Protein AF-A0A117S8I3-F1 (afdb_monomer_lite)

Secondary structure (DSSP, 8-state):
--SPPP-TTTT--HHHHHHHHHHHHHHHHHH--SGGGTTHHHHHHHHHHHTHHHHHHHHHHHHHHHHHHHGGGHHHHHHHHHHHHHHHHT-GGGHHHHHHHHHHHHHHHTTPPTT-HHHHHHHHHHHHHHHHHHHHHHHHHHHHHHHHHHHHHHHHH-----TTHHHHHHHHHHHHHTTT-------PPP------------

Radius of gyration: 20.88 Å; chains: 1; bounding box: 71×34×62 Å

Structure (mmCIF, N/CA/C/O backbone):
data_AF-A0A117S8I3-F1
#
_entry.id   AF-A0A117S8I3-F1
#
loop_
_atom_site.group_PDB
_atom_site.id
_atom_site.type_symbol
_atom_site.label_atom_id
_atom_site.label_alt_id
_atom_site.label_comp_id
_atom_site.label_asym_id
_atom_site.label_entity_id
_atom_site.label_seq_id
_atom_site.pdbx_PDB_ins_code
_atom_site.Cartn_x
_atom_site.Cartn_y
_atom_site.Cartn_z
_atom_site.occupancy
_atom_site.B_iso_or_equiv
_atom_site.auth_seq_id
_atom_site.auth_comp_id
_atom_site.auth_asym_id
_atom_site.auth_atom_id
_atom_site.pdbx_PDB_model_num
ATOM 1 N N . MET A 1 1 ? 25.629 -4.565 7.041 1.00 43.22 1 MET A N 1
ATOM 2 C CA . MET A 1 1 ? 24.323 -4.316 6.400 1.00 43.22 1 MET A CA 1
ATOM 3 C C . MET A 1 1 ? 23.968 -5.593 5.665 1.00 43.22 1 MET A C 1
ATOM 5 O O . MET A 1 1 ? 24.813 -6.106 4.948 1.00 43.22 1 MET A O 1
ATOM 9 N N . ASP A 1 2 ? 22.800 -6.146 5.944 1.00 59.97 2 ASP A N 1
ATOM 10 C CA . ASP A 1 2 ? 22.270 -7.452 5.510 1.00 59.97 2 ASP A CA 1
ATOM 11 C C . ASP A 1 2 ? 21.793 -7.490 4.044 1.00 59.97 2 ASP A C 1
ATOM 13 O O . ASP A 1 2 ? 21.301 -8.514 3.578 1.00 59.97 2 ASP A O 1
ATOM 17 N N . GLY A 1 3 ? 21.969 -6.397 3.294 1.00 64.69 3 GLY A N 1
ATOM 18 C CA . GLY A 1 3 ? 21.598 -6.316 1.879 1.00 64.69 3 GLY A CA 1
ATOM 19 C C . GLY A 1 3 ? 20.089 -6.225 1.640 1.00 64.69 3 GLY A C 1
ATOM 20 O O . GLY A 1 3 ? 19.663 -6.298 0.489 1.00 64.69 3 GLY A O 1
ATOM 21 N N . GLN A 1 4 ? 19.284 -6.054 2.695 1.00 69.12 4 GLN A N 1
ATOM 22 C CA . GLN A 1 4 ? 17.835 -5.934 2.588 1.00 69.12 4 GLN A CA 1
ATOM 23 C C . GLN A 1 4 ? 17.422 -4.461 2.467 1.00 69.12 4 GLN A C 1
ATOM 25 O O . GLN A 1 4 ? 17.941 -3.590 3.169 1.00 69.12 4 GLN A O 1
ATOM 30 N N . ARG A 1 5 ? 16.479 -4.155 1.566 1.00 78.94 5 ARG A N 1
ATOM 31 C CA . ARG A 1 5 ? 15.908 -2.808 1.475 1.00 78.94 5 ARG A CA 1
ATOM 32 C C . ARG A 1 5 ? 15.032 -2.551 2.697 1.00 78.94 5 ARG A C 1
ATOM 34 O O . ARG A 1 5 ? 14.106 -3.306 2.975 1.00 78.94 5 ARG A O 1
ATOM 41 N N . HIS A 1 6 ? 15.306 -1.454 3.394 1.00 87.94 6 HIS A N 1
ATOM 42 C CA . HIS A 1 6 ? 14.424 -0.950 4.438 1.00 87.94 6 HIS A CA 1
ATOM 43 C C . HIS A 1 6 ? 13.361 -0.035 3.819 1.00 87.94 6 HIS A C 1
ATOM 45 O O . HIS A 1 6 ? 13.687 0.964 3.176 1.00 87.94 6 HIS A O 1
ATOM 51 N N . THR A 1 7 ? 12.092 -0.372 4.026 1.00 91.56 7 THR A N 1
ATOM 52 C CA . THR A 1 7 ? 10.918 0.376 3.561 1.00 91.56 7 THR A CA 1
ATOM 53 C C . THR A 1 7 ? 10.133 0.939 4.743 1.00 91.56 7 THR A C 1
ATOM 55 O O . THR A 1 7 ? 10.428 0.678 5.911 1.00 91.56 7 THR A O 1
ATOM 58 N N . VAL A 1 8 ? 9.068 1.685 4.441 1.00 93.75 8 VAL A N 1
ATOM 59 C CA . VAL A 1 8 ? 8.079 2.129 5.436 1.00 93.75 8 VAL A CA 1
ATOM 60 C C . VAL A 1 8 ? 7.384 0.971 6.165 1.00 93.75 8 VAL A C 1
ATOM 62 O O . VAL A 1 8 ? 6.797 1.204 7.221 1.00 93.75 8 VAL A O 1
ATOM 65 N N . ASN A 1 9 ? 7.458 -0.259 5.642 1.00 96.12 9 ASN A N 1
ATOM 66 C CA . ASN A 1 9 ? 6.858 -1.447 6.249 1.00 96.12 9 ASN A CA 1
ATOM 67 C C . ASN A 1 9 ? 7.885 -2.391 6.900 1.00 96.12 9 ASN A C 1
ATOM 69 O O . ASN A 1 9 ? 7.526 -3.479 7.350 1.00 96.12 9 ASN A O 1
ATOM 73 N N . THR A 1 10 ? 9.162 -2.016 6.989 1.00 93.19 10 THR A N 1
ATOM 74 C CA . THR A 1 10 ? 10.158 -2.864 7.653 1.00 93.19 10 THR A CA 1
ATOM 75 C C . THR A 1 10 ? 10.037 -2.778 9.174 1.00 93.19 10 THR A C 1
ATOM 77 O O . THR A 1 10 ? 10.017 -1.690 9.743 1.00 93.19 10 THR A O 1
ATOM 80 N N . GLY A 1 11 ? 9.991 -3.933 9.848 1.00 93.06 11 GLY A N 1
ATOM 81 C CA . GLY A 1 11 ? 10.022 -4.009 11.316 1.00 93.06 11 GLY A CA 1
ATOM 82 C C . GLY A 1 11 ? 8.794 -3.421 12.024 1.00 93.06 11 GLY A C 1
ATOM 83 O O . GLY A 1 11 ? 8.875 -3.086 13.203 1.00 93.06 11 GLY A O 1
ATOM 84 N N . ILE A 1 12 ? 7.668 -3.274 11.321 1.00 95.81 12 ILE A N 1
ATOM 85 C CA . ILE A 1 12 ? 6.447 -2.662 11.861 1.00 95.81 12 ILE A CA 1
ATOM 86 C C . ILE A 1 12 ? 5.572 -3.668 12.636 1.00 95.81 12 ILE A C 1
ATOM 88 O O . ILE A 1 12 ? 5.627 -4.881 12.408 1.00 95.81 12 ILE A O 1
ATOM 92 N N . SER A 1 13 ? 4.728 -3.164 13.545 1.00 96.75 13 SER A N 1
ATOM 93 C CA . SER A 1 13 ? 3.800 -3.988 14.339 1.00 96.75 13 SER A CA 1
ATOM 94 C C . SER A 1 13 ? 2.745 -4.690 13.466 1.00 96.75 13 SER A C 1
ATOM 96 O O . SER A 1 13 ? 2.519 -4.324 12.312 1.00 96.75 13 SER A O 1
ATOM 98 N N . SER A 1 14 ? 2.071 -5.723 13.992 1.00 97.50 14 SER A N 1
ATOM 99 C CA . SER A 1 14 ? 0.965 -6.394 13.279 1.00 97.50 14 SER A CA 1
ATOM 100 C C . SER A 1 14 ? -0.170 -5.428 12.930 1.00 97.50 14 SER A C 1
ATOM 102 O O . SER A 1 14 ? -0.672 -5.442 11.806 1.00 97.50 14 SER A O 1
ATOM 104 N N . LEU A 1 15 ? -0.512 -4.531 13.855 1.00 97.81 15 LEU A N 1
ATOM 105 C CA . LEU A 1 15 ? -1.528 -3.503 13.648 1.00 97.81 15 LEU A CA 1
ATOM 106 C C . L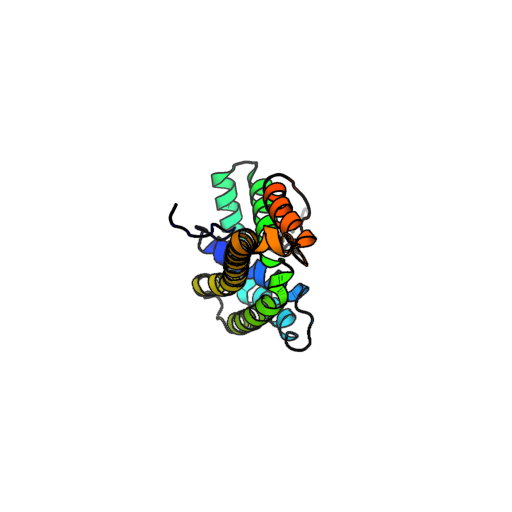EU A 1 15 ? -1.103 -2.488 12.588 1.00 97.81 15 LEU A C 1
ATOM 108 O O . LEU A 1 15 ? -1.922 -2.109 11.751 1.00 97.81 15 LEU A O 1
ATOM 112 N N . GLN A 1 16 ? 0.177 -2.103 12.560 1.00 98.19 16 GLN A N 1
ATOM 113 C CA . GLN A 1 16 ? 0.688 -1.226 11.511 1.00 98.19 16 GLN A CA 1
ATOM 114 C C . GLN A 1 16 ? 0.675 -1.924 10.146 1.00 98.19 16 GLN A C 1
ATOM 116 O O . GLN A 1 16 ? 0.362 -1.280 9.149 1.00 98.19 16 GLN A O 1
ATOM 121 N N . ARG A 1 17 ? 0.933 -3.242 10.080 1.00 98.50 17 ARG A N 1
ATOM 122 C CA . ARG A 1 17 ? 0.805 -4.011 8.826 1.00 98.50 17 ARG A CA 1
ATOM 123 C C . ARG A 1 17 ? -0.624 -4.004 8.303 1.00 98.50 17 ARG A C 1
ATOM 125 O O . ARG A 1 17 ? -0.834 -3.734 7.125 1.00 98.50 17 ARG A O 1
ATOM 132 N N . LEU A 1 18 ? -1.601 -4.257 9.176 1.00 98.38 18 LEU A N 1
ATOM 133 C CA . LEU A 1 18 ? -3.020 -4.162 8.826 1.00 98.38 18 LEU A CA 1
ATOM 134 C C . LEU A 1 18 ? -3.370 -2.764 8.311 1.00 98.38 18 LEU A C 1
ATOM 136 O O . LEU A 1 18 ? -4.030 -2.627 7.279 1.00 98.38 18 LEU A O 1
ATOM 140 N N . TRP A 1 19 ? -2.904 -1.7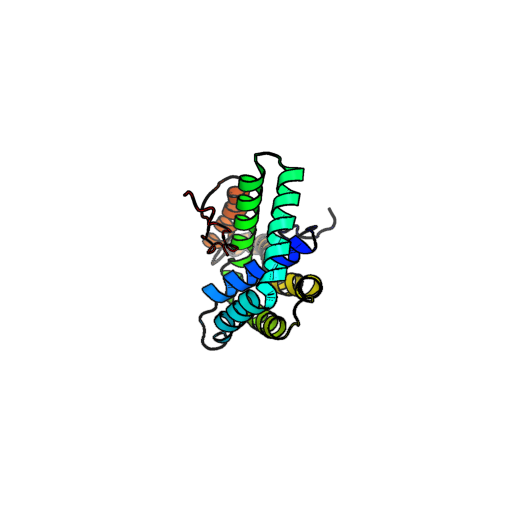21 8.999 1.00 98.56 19 TRP A N 1
ATOM 141 C CA . TRP A 1 19 ? -3.206 -0.347 8.616 1.00 98.56 19 TRP A CA 1
ATOM 142 C C . TRP A 1 19 ? -2.571 0.031 7.272 1.00 98.56 19 TRP A C 1
ATOM 144 O O . TRP A 1 19 ? -3.237 0.609 6.413 1.00 98.56 19 TRP A O 1
ATOM 154 N N . ASN A 1 20 ? -1.324 -0.382 7.038 1.00 98.75 20 ASN A N 1
ATOM 155 C CA . ASN A 1 20 ? -0.622 -0.137 5.781 1.00 98.75 20 ASN A CA 1
ATOM 156 C C . ASN A 1 20 ? -1.208 -0.941 4.618 1.00 98.75 20 ASN A C 1
ATOM 158 O O . ASN A 1 20 ? -1.303 -0.400 3.519 1.00 98.75 20 ASN A O 1
ATOM 162 N N . LEU A 1 21 ? -1.676 -2.176 4.844 1.00 98.81 21 LEU A N 1
ATOM 163 C CA . LEU A 1 21 ? -2.430 -2.928 3.836 1.00 98.81 21 LEU A CA 1
ATOM 164 C C . LEU A 1 21 ? -3.691 -2.160 3.424 1.00 98.81 21 LEU A C 1
ATOM 166 O O . LEU A 1 21 ? -3.954 -1.984 2.234 1.00 98.81 21 LEU A O 1
ATOM 170 N N . ARG A 1 22 ? -4.451 -1.654 4.403 1.00 98.75 22 ARG A N 1
ATOM 171 C CA . ARG A 1 22 ? -5.637 -0.829 4.142 1.00 98.75 22 ARG A CA 1
ATOM 172 C C . ARG A 1 22 ? -5.285 0.438 3.352 1.00 98.75 22 ARG A C 1
ATOM 174 O O . ARG A 1 22 ? -6.056 0.822 2.473 1.00 98.75 22 ARG A O 1
ATOM 181 N N . SER A 1 23 ? -4.145 1.073 3.628 1.00 98.81 23 SER A N 1
ATOM 182 C CA . SER A 1 23 ? -3.653 2.221 2.852 1.00 98.81 23 SER A CA 1
ATOM 183 C C . SER A 1 23 ? -3.235 1.843 1.429 1.00 98.81 23 SER A C 1
ATOM 185 O O . SER A 1 23 ? -3.611 2.546 0.497 1.00 98.81 23 SER A O 1
ATOM 187 N N . GLY A 1 24 ? -2.545 0.720 1.221 1.00 98.81 24 GLY A N 1
ATOM 188 C CA . GLY A 1 24 ? -2.214 0.230 -0.121 1.00 98.81 24 GLY A CA 1
ATOM 189 C C . GLY A 1 24 ? -3.467 -0.040 -0.959 1.00 98.81 24 GLY A C 1
ATOM 190 O O . GLY A 1 24 ? -3.582 0.432 -2.088 1.00 98.81 24 GLY A O 1
ATOM 191 N N . LEU A 1 25 ? -4.472 -0.697 -0.376 1.00 98.88 25 LEU A N 1
ATOM 192 C CA . LEU A 1 25 ? -5.749 -0.941 -1.054 1.00 98.88 25 LEU A CA 1
ATOM 193 C C . LEU A 1 25 ? -6.551 0.347 -1.315 1.00 98.88 25 LEU A C 1
ATOM 195 O O . LEU A 1 25 ? -7.280 0.412 -2.302 1.00 98.88 25 LEU A O 1
ATOM 199 N N . ASN A 1 26 ? -6.388 1.389 -0.490 1.00 98.88 26 ASN A N 1
ATOM 200 C CA . ASN A 1 26 ? -6.941 2.716 -0.775 1.00 98.88 26 ASN A CA 1
ATOM 201 C C . ASN A 1 26 ? -6.300 3.336 -2.024 1.00 98.88 26 ASN A C 1
ATOM 203 O O . ASN A 1 26 ? -7.012 3.774 -2.925 1.00 98.88 26 ASN A O 1
ATOM 207 N N . VAL A 1 27 ? -4.965 3.322 -2.104 1.00 98.81 27 VAL A N 1
ATOM 208 C CA . VAL A 1 27 ? -4.232 3.823 -3.276 1.00 98.81 27 VAL A CA 1
ATOM 209 C C . VAL A 1 27 ? -4.656 3.066 -4.533 1.00 98.81 27 VAL A C 1
ATOM 211 O O . VAL A 1 27 ? -4.930 3.696 -5.555 1.00 98.81 27 VAL A O 1
ATOM 214 N N . ALA A 1 28 ? -4.790 1.741 -4.450 1.00 98.81 28 ALA A N 1
ATOM 215 C CA . ALA A 1 28 ? -5.264 0.928 -5.563 1.00 98.81 28 ALA A CA 1
ATOM 216 C C . ALA A 1 28 ? -6.686 1.320 -6.001 1.00 98.81 28 ALA A C 1
ATOM 218 O O . ALA A 1 28 ? -6.919 1.558 -7.183 1.00 98.81 28 ALA A O 1
ATOM 219 N N . ALA A 1 29 ? -7.622 1.473 -5.058 1.00 98.50 29 ALA A N 1
ATOM 220 C CA . ALA A 1 29 ? -8.995 1.878 -5.362 1.00 98.50 29 ALA A CA 1
ATOM 221 C C . ALA A 1 29 ? -9.088 3.253 -6.056 1.00 98.50 29 ALA A C 1
ATOM 223 O O . ALA A 1 29 ? -10.021 3.484 -6.821 1.00 98.50 29 ALA A O 1
ATOM 224 N N . LEU A 1 30 ? -8.134 4.157 -5.814 1.00 98.00 30 LEU A N 1
ATOM 225 C CA . LEU A 1 30 ? -8.100 5.484 -6.438 1.00 98.00 30 LEU A CA 1
ATOM 226 C C . LEU A 1 30 ? -7.432 5.491 -7.823 1.00 98.00 30 LEU A C 1
ATOM 228 O O . LEU A 1 30 ? -7.880 6.210 -8.719 1.00 98.00 30 LEU A O 1
ATOM 232 N N . ASN A 1 31 ? -6.365 4.708 -8.001 1.00 97.56 31 ASN A N 1
ATOM 233 C CA . ASN A 1 31 ? -5.471 4.827 -9.158 1.00 97.56 31 ASN A CA 1
ATOM 234 C C . ASN A 1 31 ? -5.686 3.739 -10.225 1.00 97.56 31 ASN A C 1
ATOM 236 O O . ASN A 1 31 ? -5.359 3.944 -11.394 1.00 97.56 31 ASN A O 1
ATOM 240 N N . CYS A 1 32 ? -6.265 2.594 -9.864 1.00 98.06 32 CYS A N 1
ATOM 241 C CA . CYS A 1 32 ? -6.419 1.447 -10.760 1.00 98.06 32 CYS A CA 1
ATOM 242 C C . CYS A 1 32 ? -7.755 1.489 -11.512 1.00 98.06 32 CYS A C 1
ATOM 244 O O . CYS A 1 32 ? -8.680 0.735 -11.227 1.00 98.06 32 CYS A O 1
ATOM 246 N N . GLN A 1 33 ? -7.859 2.401 -12.480 1.00 94.56 33 GLN A N 1
ATOM 247 C CA . GLN A 1 33 ? -9.125 2.740 -13.149 1.00 94.56 33 GLN A CA 1
ATOM 248 C C . GLN A 1 33 ? -9.410 1.943 -14.435 1.00 94.56 33 GLN A C 1
ATOM 250 O O . GLN A 1 33 ? -10.405 2.196 -15.115 1.00 94.56 33 GLN A O 1
ATOM 255 N N . ARG A 1 34 ? -8.546 0.995 -14.822 1.00 96.75 34 ARG A N 1
ATOM 256 C CA . ARG A 1 34 ? -8.769 0.187 -16.033 1.00 96.75 34 ARG A CA 1
ATOM 257 C C . ARG A 1 34 ? -9.933 -0.782 -15.821 1.00 96.75 34 ARG A C 1
ATOM 259 O O . ARG A 1 34 ? -10.159 -1.255 -14.712 1.00 96.75 34 ARG A O 1
ATOM 266 N N . ALA A 1 35 ? -10.617 -1.149 -16.906 1.00 97.56 35 ALA A N 1
ATOM 267 C CA . ALA A 1 35 ? -11.776 -2.047 -16.856 1.00 97.56 35 ALA A CA 1
ATOM 268 C C . ALA A 1 35 ? -11.479 -3.392 -16.162 1.00 97.56 35 ALA A C 1
ATOM 270 O O . ALA A 1 35 ? -12.305 -3.883 -15.399 1.00 97.56 35 ALA A O 1
ATOM 271 N N . GLN A 1 36 ? -10.279 -3.952 -16.360 1.00 97.69 36 GLN A N 1
ATOM 272 C CA . GLN A 1 36 ? -9.852 -5.199 -15.708 1.00 97.69 36 GLN A CA 1
ATOM 273 C C . GLN A 1 36 ? -9.774 -5.098 -14.172 1.00 97.69 36 GLN A C 1
ATOM 275 O O . GLN A 1 36 ? -9.824 -6.114 -13.489 1.00 97.69 36 GLN A O 1
ATOM 280 N N . HIS A 1 37 ? -9.677 -3.883 -13.625 1.00 98.31 37 HIS A N 1
ATOM 281 C CA . HIS A 1 37 ? -9.538 -3.599 -12.196 1.00 98.31 37 HIS A CA 1
ATOM 282 C C . HIS A 1 37 ? -10.829 -3.065 -11.558 1.00 98.31 37 HIS A C 1
ATOM 284 O O . HIS A 1 37 ? -10.813 -2.664 -10.395 1.00 98.31 37 HIS A O 1
ATOM 290 N N . ALA A 1 38 ? -11.956 -3.071 -12.282 1.00 96.44 38 ALA A N 1
ATOM 291 C CA . ALA A 1 38 ? -13.200 -2.410 -11.869 1.00 96.44 38 ALA A CA 1
ATOM 292 C C . ALA A 1 38 ? -13.733 -2.847 -10.488 1.00 96.44 38 ALA A C 1
ATOM 294 O O . ALA A 1 38 ? -14.383 -2.059 -9.804 1.00 96.44 38 ALA A O 1
ATOM 295 N N . ALA A 1 39 ? -13.427 -4.072 -10.044 1.00 97.81 39 ALA A N 1
ATOM 296 C CA . ALA A 1 39 ? -13.864 -4.585 -8.745 1.00 97.81 39 ALA A CA 1
ATOM 297 C C . ALA A 1 39 ? -13.144 -3.950 -7.536 1.00 97.81 39 ALA A C 1
ATOM 299 O O . ALA A 1 39 ? -13.639 -4.061 -6.416 1.00 97.81 39 ALA A O 1
ATOM 300 N N . LEU A 1 40 ? -12.005 -3.267 -7.723 1.00 98.38 40 LEU A N 1
ATOM 301 C CA . LEU A 1 40 ? -11.192 -2.738 -6.616 1.00 98.38 40 LEU A CA 1
ATOM 302 C C . LEU A 1 40 ? -11.959 -1.779 -5.705 1.00 98.38 40 LEU A C 1
ATOM 304 O O . LEU A 1 40 ? -11.870 -1.887 -4.482 1.00 98.38 40 LEU A O 1
ATOM 308 N N . VAL A 1 41 ? -12.719 -0.850 -6.288 1.00 98.31 41 VAL A N 1
ATOM 309 C CA . VAL A 1 41 ? -13.475 0.148 -5.521 1.00 98.31 41 VAL A CA 1
ATOM 310 C C . VAL A 1 41 ? -14.520 -0.532 -4.634 1.00 98.31 41 VAL A C 1
ATOM 312 O O . VAL A 1 41 ? -14.676 -0.166 -3.468 1.00 98.31 41 VAL A O 1
ATOM 315 N N . ASP A 1 42 ? -15.213 -1.543 -5.152 1.00 98.44 42 ASP A N 1
ATOM 316 C CA . ASP A 1 42 ? -16.246 -2.249 -4.396 1.00 98.44 42 ASP A CA 1
ATOM 317 C C . ASP A 1 42 ? -15.648 -3.208 -3.363 1.00 98.44 42 ASP A C 1
ATOM 319 O O . ASP A 1 42 ? -16.098 -3.217 -2.215 1.00 98.44 42 ASP A O 1
ATOM 323 N N . ASN A 1 43 ? -14.563 -3.910 -3.698 1.00 98.62 43 ASN A N 1
ATOM 324 C CA . ASN A 1 43 ? -13.799 -4.711 -2.740 1.00 98.62 43 ASN A CA 1
ATOM 325 C C . ASN A 1 43 ? -13.273 -3.850 -1.581 1.00 98.62 43 ASN A C 1
ATOM 327 O O . ASN A 1 43 ? -13.358 -4.244 -0.416 1.00 98.62 43 ASN A O 1
ATOM 331 N N . TYR A 1 44 ? -12.795 -2.638 -1.871 1.00 98.69 44 TYR A N 1
ATOM 332 C CA . TYR A 1 44 ? -12.335 -1.705 -0.848 1.00 98.69 44 TYR A CA 1
ATOM 333 C C . TYR A 1 44 ? -13.476 -1.222 0.061 1.00 98.69 44 TYR A C 1
ATOM 335 O O . TYR A 1 44 ? -13.328 -1.185 1.284 1.00 98.69 44 TYR A O 1
ATOM 343 N N . LYS A 1 45 ? -14.658 -0.925 -0.493 1.00 98.56 45 LYS A N 1
ATOM 344 C CA . LYS A 1 45 ? -15.851 -0.621 0.321 1.00 98.56 45 LYS A CA 1
ATOM 345 C C . LYS A 1 45 ? -16.245 -1.803 1.210 1.00 98.56 45 LYS A C 1
ATOM 347 O O . LYS A 1 45 ? -16.610 -1.594 2.370 1.00 98.56 45 LYS A O 1
ATOM 352 N N . ILE A 1 46 ? -16.164 -3.034 0.695 1.00 98.50 46 ILE A N 1
ATOM 353 C CA . ILE A 1 46 ? -16.433 -4.253 1.471 1.00 98.50 46 ILE A CA 1
ATOM 354 C C . ILE A 1 46 ? -15.445 -4.367 2.632 1.00 98.50 46 ILE A C 1
ATOM 356 O O . ILE A 1 46 ? -15.896 -4.576 3.758 1.00 98.50 46 ILE A O 1
ATOM 360 N N . LEU A 1 47 ? -14.146 -4.159 2.390 1.00 98.31 47 LEU A N 1
ATOM 361 C CA . LEU A 1 47 ? -13.119 -4.129 3.435 1.00 98.31 47 LEU A CA 1
ATOM 362 C C . LEU A 1 47 ? -13.502 -3.161 4.562 1.00 98.31 47 LEU A C 1
ATOM 364 O O . LEU A 1 47 ? -13.586 -3.566 5.722 1.00 98.31 47 LEU A O 1
ATOM 368 N N . LEU A 1 48 ? -13.786 -1.899 4.218 1.00 98.50 48 LEU A N 1
ATOM 369 C CA . LEU A 1 48 ? -14.117 -0.866 5.203 1.00 98.50 48 LEU A CA 1
ATOM 370 C C . LEU A 1 48 ? -15.377 -1.210 6.006 1.00 98.50 48 LEU A C 1
ATOM 372 O O . LEU A 1 48 ? -15.404 -1.031 7.223 1.00 98.50 48 LEU A O 1
ATOM 376 N N . LYS A 1 49 ? -16.420 -1.722 5.344 1.00 98.44 49 LYS A N 1
ATOM 377 C CA . LYS A 1 49 ? -17.696 -2.047 5.994 1.00 98.44 49 LYS A CA 1
ATOM 378 C C . LYS A 1 49 ? -17.585 -3.291 6.874 1.00 98.44 49 LYS A C 1
ATOM 380 O O . LYS A 1 49 ? -17.940 -3.244 8.054 1.00 98.44 49 LYS A O 1
ATOM 385 N N . ARG A 1 50 ? -17.093 -4.397 6.309 1.00 98.06 50 ARG A N 1
ATOM 386 C CA . ARG A 1 50 ? -17.020 -5.710 6.964 1.00 98.06 50 AR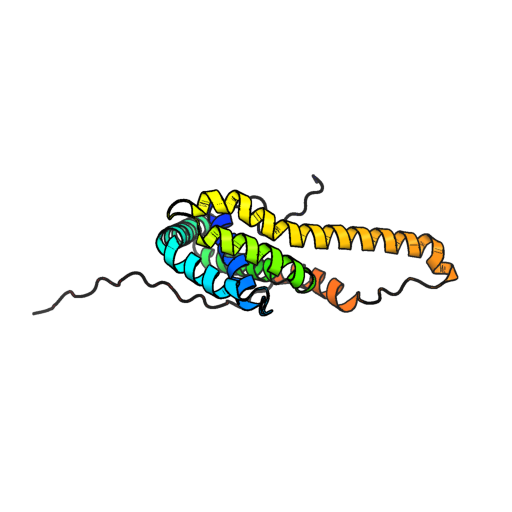G A CA 1
ATOM 387 C C . ARG A 1 50 ? -16.074 -5.696 8.164 1.00 98.06 50 ARG A C 1
ATOM 389 O O . ARG A 1 50 ? -16.412 -6.2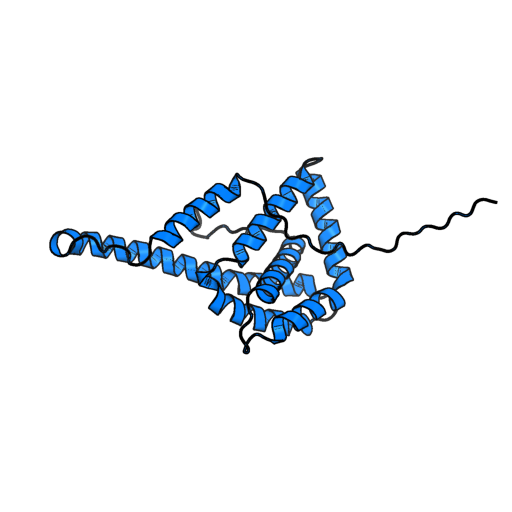66 9.197 1.00 98.06 50 ARG A O 1
ATOM 396 N N . HIS A 1 51 ? -14.940 -5.007 8.046 1.00 98.38 51 HIS A N 1
ATOM 397 C CA . HIS A 1 51 ? -13.885 -4.992 9.064 1.00 98.38 51 HIS A CA 1
ATOM 398 C C . HIS A 1 51 ? -13.810 -3.679 9.852 1.00 98.38 51 HIS A C 1
ATOM 400 O O . HIS A 1 51 ? -12.819 -3.419 10.529 1.00 98.38 51 HIS A O 1
ATOM 406 N N . SER A 1 52 ? -14.861 -2.856 9.815 1.00 98.19 52 SER A N 1
ATOM 407 C CA . SER A 1 52 ? -14.922 -1.554 10.502 1.00 98.19 52 SER A CA 1
ATOM 408 C C . SER A 1 52 ? -14.483 -1.607 11.973 1.00 98.19 52 SER A C 1
ATOM 410 O O . SER A 1 52 ? -13.735 -0.741 12.421 1.00 98.19 52 SER A O 1
ATOM 412 N N . ARG A 1 53 ? -14.886 -2.645 12.720 1.00 97.94 53 ARG A N 1
ATOM 413 C CA . ARG A 1 53 ? -14.494 -2.838 14.130 1.00 97.94 53 ARG A CA 1
ATOM 414 C C . ARG A 1 53 ? -13.002 -3.138 14.301 1.00 97.94 53 ARG A C 1
ATOM 416 O O . ARG A 1 53 ? -12.375 -2.583 15.199 1.00 97.94 53 ARG A O 1
ATOM 423 N N . GLU A 1 54 ? -12.434 -3.994 13.453 1.00 97.56 54 GLU A N 1
ATOM 424 C CA . GLU A 1 54 ? -11.001 -4.324 13.477 1.00 97.56 54 GLU A CA 1
ATOM 425 C C . GLU A 1 54 ? -10.153 -3.109 13.096 1.00 97.56 54 GLU A C 1
ATOM 427 O O . GLU A 1 54 ? -9.189 -2.790 13.788 1.00 97.56 54 GLU A O 1
ATOM 432 N N . LEU A 1 55 ? -10.561 -2.387 12.048 1.00 98.38 55 LEU A N 1
ATOM 433 C CA . LEU A 1 55 ? -9.908 -1.157 11.604 1.00 98.38 55 LEU A CA 1
ATOM 434 C C . LEU A 1 55 ? -9.963 -0.076 12.694 1.00 98.38 55 LEU A C 1
ATOM 436 O O . LEU A 1 55 ? -8.942 0.533 13.001 1.00 98.38 55 LEU A O 1
ATOM 440 N N . ALA A 1 56 ? -11.118 0.129 13.335 1.00 98.38 56 ALA A N 1
ATOM 441 C CA . ALA A 1 56 ? -11.244 1.083 14.437 1.00 98.38 56 ALA A CA 1
ATOM 442 C C . ALA A 1 56 ? -10.318 0.723 15.610 1.00 98.38 56 ALA A C 1
ATOM 444 O O . ALA A 1 56 ? -9.592 1.585 16.108 1.00 98.38 56 ALA A O 1
ATOM 445 N N . ARG A 1 57 ? -10.281 -0.558 16.006 1.00 97.88 57 ARG A N 1
ATOM 446 C CA . ARG A 1 57 ? -9.376 -1.055 17.053 1.00 97.88 57 ARG A CA 1
ATOM 447 C C . ARG A 1 57 ? -7.910 -0.811 16.693 1.00 97.88 57 ARG A C 1
ATOM 449 O O . ARG A 1 57 ? -7.168 -0.315 17.538 1.00 97.88 57 ARG A O 1
ATOM 456 N N . ALA A 1 58 ? -7.503 -1.138 15.466 1.00 97.75 58 ALA A N 1
ATOM 457 C CA . ALA A 1 58 ? -6.138 -0.919 14.997 1.00 97.75 58 ALA A CA 1
ATOM 458 C C . ALA A 1 58 ? -5.766 0.569 15.034 1.00 97.75 58 ALA A C 1
ATOM 460 O O . ALA A 1 58 ? -4.728 0.918 15.586 1.00 97.75 58 ALA A O 1
ATOM 461 N N . ASN A 1 59 ? -6.642 1.454 14.546 1.00 97.25 59 ASN A N 1
ATOM 462 C CA . ASN A 1 59 ? -6.407 2.898 14.562 1.00 97.25 59 ASN A CA 1
ATOM 463 C C . ASN A 1 59 ? -6.202 3.441 15.984 1.00 97.25 59 ASN A C 1
ATOM 465 O O . ASN A 1 59 ? -5.253 4.179 16.249 1.00 97.25 59 ASN A O 1
ATOM 469 N N . THR A 1 60 ? -7.079 3.058 16.918 1.00 98.12 60 THR A N 1
ATOM 470 C CA . THR A 1 60 ? -6.974 3.483 18.319 1.00 98.12 60 THR A CA 1
ATOM 471 C C . THR A 1 60 ? -5.688 2.973 18.962 1.00 98.12 60 THR A C 1
ATOM 473 O O . THR A 1 60 ? -4.988 3.746 19.612 1.00 98.12 60 THR A O 1
ATOM 476 N N . ALA A 1 61 ? -5.354 1.698 18.762 1.00 97.94 61 ALA A N 1
ATOM 477 C CA . ALA A 1 61 ? -4.147 1.101 19.319 1.00 97.94 61 ALA A CA 1
ATOM 478 C C . ALA A 1 61 ? -2.872 1.746 18.754 1.00 97.94 61 ALA A C 1
ATOM 480 O O . ALA A 1 61 ? -1.996 2.115 19.532 1.00 97.94 61 ALA A O 1
ATOM 481 N N . LEU A 1 62 ? -2.806 1.993 17.442 1.00 97.88 62 LEU A N 1
ATOM 482 C CA . LEU A 1 62 ? -1.695 2.721 16.829 1.00 97.88 62 LEU A CA 1
ATOM 483 C C . LEU A 1 62 ? -1.578 4.136 17.402 1.00 97.88 62 LEU A C 1
ATOM 485 O O . LEU A 1 62 ? -0.500 4.536 17.828 1.00 97.88 62 LEU A O 1
ATOM 489 N N . ALA A 1 63 ? -2.678 4.883 17.521 1.00 96.19 63 ALA A N 1
ATOM 490 C CA . ALA A 1 63 ? -2.640 6.206 18.145 1.00 96.19 63 ALA A CA 1
ATOM 491 C C . ALA A 1 63 ? -2.099 6.157 19.590 1.00 96.19 63 ALA A C 1
ATOM 493 O O . ALA A 1 63 ? -1.362 7.055 20.009 1.00 96.19 63 ALA A O 1
ATOM 494 N N . THR A 1 64 ? -2.424 5.108 20.354 1.00 97.69 64 THR A N 1
ATOM 495 C CA . THR A 1 64 ? -1.853 4.866 21.687 1.00 97.69 64 THR A CA 1
ATOM 496 C C . THR A 1 64 ? -0.358 4.543 21.628 1.00 97.69 64 THR A C 1
ATOM 498 O O . THR A 1 64 ? 0.401 5.113 22.413 1.00 97.69 64 THR A O 1
ATOM 501 N N . GLU A 1 65 ? 0.084 3.684 20.706 1.00 95.62 65 GLU A N 1
ATOM 502 C CA . GLU A 1 65 ? 1.499 3.338 20.499 1.00 95.62 65 GLU A CA 1
ATOM 503 C C . GLU A 1 65 ? 2.333 4.577 20.150 1.00 95.62 65 GLU A C 1
ATOM 505 O O . GLU A 1 65 ? 3.313 4.880 20.836 1.00 95.62 65 GLU A O 1
ATOM 510 N N . TYR A 1 66 ? 1.894 5.357 19.159 1.00 97.00 66 TYR A N 1
ATOM 511 C CA . TYR A 1 66 ? 2.555 6.601 18.767 1.00 97.00 66 TYR A CA 1
ATOM 512 C C . TYR A 1 66 ? 2.570 7.609 19.919 1.00 97.00 66 TYR A C 1
ATOM 514 O O . TYR A 1 66 ? 3.593 8.251 20.155 1.00 97.00 66 TYR A O 1
ATOM 522 N N . ARG A 1 67 ? 1.475 7.746 20.681 1.00 97.25 67 ARG A N 1
ATOM 523 C CA . ARG A 1 67 ? 1.437 8.639 21.852 1.00 97.25 67 ARG A CA 1
ATOM 524 C C . ARG A 1 67 ? 2.414 8.213 22.937 1.00 97.25 67 ARG A C 1
ATOM 526 O O . ARG A 1 67 ? 3.077 9.068 23.517 1.00 97.25 67 ARG A O 1
ATOM 533 N N . LYS A 1 68 ? 2.531 6.910 23.193 1.00 97.12 68 LYS A N 1
ATOM 534 C CA . LYS A 1 68 ? 3.502 6.364 24.145 1.00 97.12 68 LYS A CA 1
ATOM 535 C C . LYS A 1 68 ? 4.941 6.637 23.697 1.00 97.12 68 LYS A C 1
ATOM 537 O O . LYS A 1 68 ? 5.769 6.971 24.536 1.00 97.12 68 LYS A O 1
ATOM 542 N N . ALA A 1 69 ? 5.228 6.518 22.402 1.00 95.94 69 ALA A N 1
ATOM 543 C CA . ALA A 1 69 ? 6.572 6.702 21.854 1.00 95.94 69 ALA A CA 1
ATOM 544 C C . ALA A 1 69 ? 6.980 8.178 21.674 1.00 95.94 69 ALA A C 1
ATOM 546 O O . ALA A 1 69 ? 8.154 8.510 21.819 1.00 95.94 69 ALA A O 1
ATOM 547 N N . HIS A 1 70 ? 6.030 9.065 21.363 1.00 96.50 70 HIS A N 1
ATOM 548 C CA . HIS A 1 70 ? 6.318 10.431 20.894 1.00 96.50 70 HIS A CA 1
ATOM 549 C C . HIS A 1 70 ? 5.629 11.544 21.705 1.00 96.50 70 HIS A C 1
ATOM 551 O O . HIS A 1 70 ? 5.755 12.728 21.375 1.00 96.50 70 HIS A O 1
ATOM 557 N N . GLY A 1 71 ? 4.895 11.201 22.767 1.00 96.06 71 GLY A N 1
ATOM 558 C CA . GLY A 1 71 ? 4.254 12.173 23.652 1.00 96.06 71 GLY A CA 1
ATOM 559 C C . GLY A 1 71 ? 3.267 13.081 22.913 1.00 96.06 71 GLY A C 1
ATOM 560 O O . GLY A 1 71 ? 2.474 12.623 22.094 1.00 96.06 71 GLY A O 1
ATOM 561 N N . SER A 1 72 ? 3.310 14.387 23.183 1.00 95.00 72 SER A N 1
ATOM 562 C CA . SER A 1 72 ? 2.420 15.378 22.553 1.00 95.00 72 SER A CA 1
ATOM 563 C C . SER A 1 72 ? 2.614 15.513 21.037 1.00 95.00 72 SER A C 1
ATOM 565 O O . SER A 1 72 ? 1.681 15.913 20.343 1.00 95.00 72 SER A O 1
ATOM 567 N N . SER A 1 73 ? 3.784 15.136 20.510 1.00 95.31 73 SER A N 1
ATOM 568 C CA . SER A 1 73 ? 4.112 15.230 19.080 1.00 95.31 73 SER A CA 1
ATOM 569 C C . SER A 1 73 ? 3.575 14.070 18.231 1.00 95.31 73 SER A C 1
ATOM 571 O O . SER A 1 73 ? 3.728 14.078 17.010 1.00 95.31 73 SER A O 1
ATOM 573 N N . PHE A 1 74 ? 2.920 13.083 18.855 1.00 96.25 74 PHE A N 1
ATOM 574 C CA . PHE A 1 74 ? 2.573 11.816 18.211 1.00 96.25 74 PHE A CA 1
ATOM 575 C C . PHE A 1 74 ? 1.781 11.948 16.912 1.00 96.25 74 PHE A C 1
ATOM 577 O O . PHE A 1 74 ? 2.046 11.198 15.980 1.00 96.25 74 PHE A O 1
ATOM 584 N N . ARG A 1 75 ? 0.853 12.912 16.837 1.00 94.50 75 ARG A N 1
ATOM 585 C CA . ARG A 1 75 ? 0.036 13.142 15.637 1.00 94.50 75 ARG A CA 1
ATOM 586 C C . ARG A 1 75 ? 0.907 13.499 14.444 1.00 94.50 75 ARG A C 1
ATOM 588 O O . ARG A 1 75 ? 0.848 12.818 13.436 1.00 94.50 75 ARG A O 1
ATOM 595 N N . ASN A 1 76 ? 1.801 14.473 14.604 1.00 96.56 76 ASN A N 1
ATOM 596 C CA . ASN A 1 76 ? 2.690 14.904 13.526 1.00 96.56 76 ASN A CA 1
ATOM 597 C C . ASN A 1 76 ? 3.580 13.752 13.038 1.00 96.56 76 ASN A C 1
ATOM 599 O O . ASN A 1 76 ? 3.807 13.609 11.837 1.00 96.56 76 ASN A O 1
ATOM 603 N N . VAL A 1 77 ? 4.075 12.918 13.960 1.00 96.50 77 VAL A N 1
ATOM 604 C CA . VAL A 1 77 ? 4.906 11.753 13.619 1.00 96.50 77 VAL A CA 1
ATOM 605 C C . VAL A 1 77 ? 4.090 10.690 12.879 1.00 96.50 77 VAL A C 1
ATOM 607 O O . VAL A 1 77 ? 4.550 10.170 11.862 1.00 96.50 77 VAL A O 1
ATOM 610 N N . GLN A 1 78 ? 2.880 10.394 13.355 1.00 96.50 78 GLN A N 1
ATOM 611 C CA . GLN A 1 78 ? 1.970 9.437 12.730 1.00 96.50 78 GLN A CA 1
ATOM 612 C C . GLN A 1 78 ? 1.529 9.909 11.338 1.00 96.50 78 GLN A C 1
ATOM 614 O O . GLN A 1 78 ? 1.622 9.145 10.382 1.00 96.50 78 GLN A O 1
ATOM 619 N N . ASP A 1 79 ? 1.142 11.174 11.190 1.00 96.75 79 ASP A N 1
ATOM 620 C CA . ASP A 1 79 ? 0.727 11.766 9.914 1.00 96.75 79 ASP A CA 1
ATOM 621 C C . ASP A 1 79 ? 1.878 11.771 8.900 1.00 96.75 79 ASP A C 1
ATOM 623 O O . ASP A 1 79 ? 1.700 11.409 7.733 1.00 96.75 79 ASP A O 1
ATOM 627 N N . SER A 1 80 ? 3.092 12.107 9.351 1.00 97.38 80 SER A N 1
ATOM 628 C CA . SER A 1 80 ? 4.296 12.050 8.512 1.00 97.38 80 SER A CA 1
ATOM 629 C C . SER A 1 80 ? 4.608 10.619 8.079 1.00 97.38 80 SER A C 1
ATOM 631 O O . SER A 1 80 ? 4.968 10.377 6.927 1.00 97.38 80 SER A O 1
ATOM 633 N N . TYR A 1 81 ? 4.451 9.648 8.983 1.00 97.56 81 TYR A N 1
ATOM 634 C CA . TYR A 1 81 ? 4.606 8.237 8.653 1.00 97.56 81 TYR A CA 1
ATOM 635 C C . TYR A 1 81 ? 3.571 7.786 7.616 1.00 97.56 81 TYR A C 1
ATOM 637 O O . TYR A 1 81 ? 3.955 7.228 6.590 1.00 97.56 81 TYR A O 1
ATOM 645 N N . MET A 1 82 ? 2.288 8.088 7.827 1.00 97.94 82 MET A N 1
ATOM 646 C CA . MET A 1 82 ? 1.226 7.710 6.894 1.00 97.94 82 MET A CA 1
ATOM 647 C C . MET A 1 82 ? 1.399 8.369 5.528 1.00 97.94 82 MET A C 1
ATOM 649 O O . MET A 1 82 ? 1.197 7.711 4.513 1.00 97.94 82 MET A O 1
ATOM 653 N N . THR A 1 83 ? 1.860 9.621 5.478 1.00 97.50 83 THR A N 1
ATOM 654 C CA . THR A 1 83 ? 2.209 10.291 4.215 1.00 97.50 83 THR A CA 1
ATOM 655 C C . THR A 1 83 ? 3.261 9.491 3.440 1.00 97.50 83 THR A C 1
ATOM 657 O O . THR A 1 83 ? 3.101 9.254 2.244 1.00 97.50 83 THR A O 1
ATOM 660 N N . ARG A 1 84 ? 4.307 8.991 4.115 1.00 97.75 84 ARG A N 1
ATOM 661 C CA . ARG A 1 84 ? 5.310 8.122 3.477 1.00 97.75 84 ARG A CA 1
ATOM 662 C C . ARG A 1 84 ? 4.724 6.787 3.013 1.00 97.75 84 ARG A C 1
ATOM 664 O O . ARG A 1 84 ? 5.130 6.309 1.962 1.00 97.75 84 ARG A O 1
ATOM 671 N N . VAL A 1 85 ? 3.771 6.205 3.745 1.00 98.25 85 VAL A N 1
ATOM 672 C CA . VAL A 1 85 ? 3.067 4.975 3.329 1.00 98.25 85 VAL A CA 1
ATOM 673 C C . VAL A 1 85 ? 2.261 5.197 2.048 1.00 98.25 85 VAL A C 1
ATOM 675 O O . VAL A 1 85 ? 2.362 4.397 1.121 1.00 98.25 85 VAL A O 1
ATOM 678 N N . TYR A 1 86 ? 1.507 6.294 1.952 1.00 97.88 86 TYR A N 1
ATOM 679 C CA . TYR A 1 86 ? 0.769 6.624 0.728 1.00 97.88 86 TYR A CA 1
ATOM 680 C C . TYR A 1 86 ? 1.709 6.871 -0.455 1.00 97.88 86 TYR A C 1
ATOM 682 O O . TYR A 1 86 ? 1.495 6.314 -1.528 1.00 97.88 86 TYR A O 1
ATOM 690 N N . ASN A 1 87 ? 2.793 7.623 -0.244 1.00 96.75 87 ASN A N 1
ATOM 691 C CA . ASN A 1 87 ? 3.799 7.863 -1.280 1.00 96.75 87 ASN A CA 1
ATOM 692 C C . ASN A 1 87 ? 4.509 6.572 -1.720 1.00 96.75 87 ASN A C 1
ATOM 694 O O . ASN A 1 87 ? 4.847 6.440 -2.896 1.00 96.75 87 ASN A O 1
ATOM 698 N N . TYR A 1 88 ? 4.712 5.619 -0.801 1.00 96.94 88 TYR A N 1
ATOM 699 C CA . TYR A 1 88 ? 5.235 4.283 -1.105 1.00 96.94 88 TYR A CA 1
ATOM 700 C C . TYR A 1 88 ? 4.343 3.555 -2.092 1.00 96.94 88 TYR A C 1
ATOM 702 O O . TYR A 1 88 ? 4.805 3.194 -3.170 1.00 96.94 88 TYR A O 1
ATOM 710 N N . PHE A 1 89 ? 3.054 3.434 -1.784 1.00 98.38 89 PHE A N 1
ATOM 711 C CA . PHE A 1 89 ? 2.130 2.725 -2.660 1.00 98.38 89 PHE A CA 1
ATOM 712 C C . PHE A 1 89 ? 1.765 3.480 -3.942 1.00 98.38 89 PHE A C 1
ATOM 714 O O . PHE A 1 89 ? 1.229 2.862 -4.851 1.00 98.38 89 PHE A O 1
ATOM 721 N N . ALA A 1 90 ? 2.060 4.779 -4.049 1.00 96.50 90 ALA A N 1
ATOM 722 C CA . ALA A 1 90 ? 1.715 5.616 -5.202 1.00 96.50 90 ALA A CA 1
ATOM 723 C C . ALA A 1 90 ? 2.855 5.779 -6.228 1.00 96.50 90 ALA A C 1
ATOM 725 O O . ALA A 1 90 ? 2.837 6.714 -7.027 1.00 96.50 90 ALA A O 1
ATOM 726 N N . LEU A 1 91 ? 3.856 4.894 -6.218 1.00 94.19 91 LEU A N 1
ATOM 727 C CA . LEU A 1 91 ? 4.987 4.937 -7.146 1.00 94.19 91 LEU A CA 1
ATOM 728 C C . LEU A 1 91 ? 4.541 4.692 -8.611 1.00 94.19 91 LEU A C 1
ATOM 730 O O . LEU A 1 91 ? 4.204 3.563 -8.960 1.00 94.19 91 LEU A O 1
ATOM 734 N N . PRO A 1 92 ? 4.586 5.685 -9.525 1.00 95.12 92 PRO A N 1
ATOM 735 C CA . PRO A 1 92 ? 4.023 5.532 -10.871 1.00 95.12 92 PRO A CA 1
ATOM 736 C C . PRO A 1 92 ? 4.544 4.343 -11.706 1.00 95.12 92 PRO A C 1
ATOM 738 O O . PRO A 1 92 ? 3.714 3.652 -12.300 1.00 95.12 92 PRO A O 1
ATOM 741 N N . PRO A 1 93 ? 5.861 4.042 -11.770 1.00 93.56 93 PRO A N 1
ATOM 742 C CA . PRO A 1 93 ? 6.352 2.936 -12.595 1.00 93.56 93 PRO A CA 1
ATOM 743 C C . PRO A 1 93 ? 5.900 1.550 -12.116 1.00 93.56 93 PRO A C 1
ATOM 745 O O . PRO A 1 93 ? 5.918 0.616 -12.913 1.00 93.56 93 PRO A O 1
ATOM 748 N N . THR A 1 94 ? 5.463 1.398 -10.861 1.00 96.75 94 THR A N 1
ATOM 749 C CA . THR A 1 94 ? 4.960 0.115 -10.345 1.00 96.75 94 THR A CA 1
ATOM 750 C C . THR A 1 94 ? 3.462 -0.067 -10.563 1.00 96.75 94 THR A C 1
ATOM 752 O O . THR A 1 94 ? 2.970 -1.187 -10.439 1.00 96.75 94 THR A O 1
ATOM 755 N N . MET A 1 95 ? 2.724 0.993 -10.920 1.00 96.88 95 MET A N 1
ATOM 756 C CA . MET A 1 95 ? 1.256 0.977 -10.922 1.00 96.88 95 MET A CA 1
ATOM 757 C C . MET A 1 95 ? 0.617 -0.140 -11.745 1.00 96.88 95 MET A C 1
ATOM 759 O O . MET A 1 95 ? -0.320 -0.744 -11.231 1.00 96.88 95 MET A O 1
ATOM 763 N N . PRO A 1 96 ? 1.085 -0.487 -12.961 1.00 97.00 96 PRO A N 1
ATOM 764 C CA . PRO A 1 96 ? 0.479 -1.583 -13.712 1.00 97.00 96 PRO A CA 1
ATOM 765 C C . PRO A 1 96 ? 0.460 -2.903 -12.924 1.00 97.00 96 PRO A C 1
ATOM 767 O O . PRO A 1 96 ? -0.607 -3.477 -12.728 1.00 97.00 96 PRO A O 1
ATOM 770 N N . GLN A 1 97 ? 1.614 -3.332 -12.405 1.00 98.19 97 GLN A N 1
ATOM 771 C CA . GLN A 1 97 ? 1.736 -4.568 -11.627 1.00 98.19 97 GLN A CA 1
ATOM 772 C C . GLN A 1 97 ? 1.086 -4.441 -10.244 1.00 98.19 97 GLN A C 1
ATOM 774 O O . GLN A 1 97 ? 0.447 -5.377 -9.770 1.00 98.19 97 GLN A O 1
ATOM 779 N N . PHE A 1 98 ? 1.205 -3.275 -9.603 1.00 98.75 98 PHE A N 1
ATOM 780 C CA . PHE A 1 98 ? 0.574 -3.015 -8.312 1.00 98.75 98 PHE A CA 1
ATOM 781 C C . PHE A 1 98 ? -0.947 -3.153 -8.395 1.00 98.75 98 PHE A C 1
ATOM 783 O O . PHE A 1 98 ? -1.541 -3.772 -7.520 1.00 98.75 98 PHE A O 1
ATOM 790 N N . CYS A 1 99 ? -1.575 -2.643 -9.458 1.00 98.81 99 CYS A N 1
ATOM 791 C CA . CYS A 1 99 ? -3.013 -2.779 -9.669 1.00 98.81 99 CYS A CA 1
ATOM 792 C C . CYS A 1 99 ? -3.455 -4.236 -9.845 1.00 98.81 99 CYS A C 1
ATOM 794 O O . CYS A 1 99 ? -4.495 -4.617 -9.308 1.00 98.81 99 CYS A O 1
ATOM 796 N N . ASP A 1 100 ? -2.670 -5.052 -10.553 1.00 98.75 100 ASP A N 1
ATOM 797 C CA . ASP A 1 100 ? -2.969 -6.475 -10.738 1.00 98.75 100 ASP A CA 1
ATOM 798 C C . ASP A 1 100 ? -2.903 -7.235 -9.399 1.00 98.75 100 ASP A C 1
ATOM 800 O O . ASP A 1 100 ? -3.854 -7.928 -9.031 1.00 98.75 100 ASP A O 1
ATOM 804 N N . VAL A 1 101 ? -1.838 -7.035 -8.612 1.00 98.81 101 VAL A N 1
ATOM 805 C CA . VAL A 1 101 ? -1.691 -7.682 -7.293 1.00 98.81 101 VAL A CA 1
ATOM 806 C C . VAL A 1 101 ? -2.714 -7.145 -6.287 1.00 98.81 101 VAL A C 1
ATOM 808 O O . VAL A 1 101 ? -3.296 -7.906 -5.514 1.00 98.81 101 VAL A O 1
ATOM 811 N N . ALA A 1 102 ? -2.983 -5.839 -6.291 1.00 98.88 102 ALA A N 1
ATOM 812 C CA . ALA A 1 102 ? -3.973 -5.245 -5.402 1.00 98.88 102 ALA A CA 1
ATOM 813 C C . ALA A 1 102 ? -5.388 -5.750 -5.700 1.00 98.88 102 ALA A C 1
ATOM 815 O O . ALA A 1 102 ? -6.169 -5.931 -4.766 1.00 98.88 102 ALA A O 1
ATOM 816 N N . LEU A 1 103 ? -5.731 -6.010 -6.967 1.00 98.81 103 LEU A N 1
ATOM 817 C CA . LEU A 1 103 ? -7.016 -6.609 -7.326 1.00 98.81 103 LEU A CA 1
ATOM 818 C C . LEU A 1 103 ? -7.166 -8.003 -6.707 1.00 98.81 103 LEU A C 1
ATOM 820 O O . LEU A 1 103 ? -8.198 -8.279 -6.090 1.00 98.81 103 LEU A O 1
ATOM 824 N N . GLU A 1 104 ? -6.137 -8.843 -6.817 1.00 98.75 104 GLU A N 1
ATOM 825 C CA . GLU A 1 104 ? -6.105 -10.179 -6.214 1.00 98.75 104 GLU A CA 1
ATOM 826 C C . GLU A 1 104 ? -6.281 -10.099 -4.688 1.00 98.75 104 GLU A C 1
ATOM 828 O O . GLU A 1 104 ? -7.246 -10.633 -4.136 1.00 98.75 104 GLU A O 1
ATOM 833 N N . VAL A 1 105 ? -5.429 -9.316 -4.019 1.00 98.81 105 VAL A N 1
ATOM 834 C CA . VAL A 1 105 ? -5.471 -9.123 -2.562 1.00 98.81 105 VAL A CA 1
ATOM 835 C C . VAL A 1 105 ? -6.816 -8.544 -2.111 1.00 98.81 105 VAL A C 1
ATOM 837 O O . VAL A 1 105 ? -7.391 -9.003 -1.128 1.00 98.81 105 VAL A O 1
ATOM 840 N N . SER A 1 106 ? -7.371 -7.561 -2.825 1.00 98.69 106 SER A N 1
ATOM 841 C CA . SER A 1 106 ? -8.671 -6.971 -2.476 1.00 98.69 106 SER A CA 1
ATOM 842 C C . SER A 1 106 ? -9.820 -7.978 -2.579 1.00 98.69 106 SER A C 1
ATOM 844 O O . SER A 1 106 ? -10.745 -7.938 -1.766 1.00 98.69 106 SER A O 1
ATOM 846 N N . SER A 1 107 ? -9.752 -8.891 -3.552 1.00 98.50 107 SER A N 1
ATOM 847 C CA . SER A 1 107 ? -10.768 -9.921 -3.771 1.00 98.50 107 SER A CA 1
ATOM 848 C C . SER A 1 107 ? -10.742 -10.952 -2.648 1.00 98.50 107 SER A C 1
ATOM 850 O O . SER A 1 107 ? -11.795 -11.349 -2.154 1.00 98.50 107 SER A O 1
ATOM 852 N N . GLU A 1 108 ? -9.549 -11.330 -2.188 1.00 98.44 108 GLU A N 1
ATOM 853 C CA . GLU A 1 108 ? -9.366 -12.192 -1.019 1.00 98.44 108 GLU A CA 1
ATOM 854 C C . GLU A 1 108 ? -9.862 -11.514 0.265 1.00 98.44 108 GLU A C 1
ATOM 856 O O . GLU A 1 108 ? -10.659 -12.100 0.998 1.00 98.44 108 GLU A O 1
ATOM 861 N N . VAL A 1 109 ? -9.467 -10.255 0.508 1.00 96.12 109 VAL A N 1
ATOM 862 C CA . VAL A 1 109 ? -9.923 -9.460 1.663 1.00 96.12 109 VAL A CA 1
ATOM 863 C C . VAL A 1 109 ? -11.448 -9.387 1.723 1.00 96.12 109 VAL A C 1
ATOM 865 O O . VAL A 1 109 ? -12.026 -9.520 2.802 1.00 96.12 109 VAL A O 1
ATOM 868 N N . ALA A 1 110 ? -12.118 -9.238 0.578 1.00 94.81 110 ALA A N 1
ATOM 869 C CA . ALA A 1 110 ? -13.577 -9.203 0.508 1.00 94.81 110 ALA A CA 1
ATOM 870 C C . ALA A 1 110 ? -14.251 -10.507 0.987 1.00 94.81 110 ALA A C 1
ATOM 872 O O . ALA A 1 110 ? -15.443 -10.489 1.304 1.00 94.81 110 ALA A O 1
ATOM 873 N N . GLN A 1 111 ? -13.512 -11.618 1.080 1.00 96.44 111 GLN A N 1
ATOM 874 C CA . GLN A 1 111 ? -14.000 -12.913 1.563 1.00 96.44 111 GLN A CA 1
ATOM 875 C C . GLN A 1 111 ? -13.592 -13.232 3.006 1.00 96.44 111 GLN A C 1
ATOM 877 O O . GLN A 1 111 ? -14.202 -14.110 3.617 1.00 96.44 111 GLN A O 1
ATOM 882 N N . ILE A 1 112 ? -12.636 -12.505 3.592 1.00 96.88 112 ILE A N 1
ATOM 883 C CA . ILE A 1 112 ? -12.180 -12.748 4.967 1.00 96.88 112 ILE A CA 1
ATOM 884 C C . ILE A 1 112 ? -13.328 -12.540 5.963 1.00 96.88 112 ILE A C 1
ATOM 886 O O . ILE A 1 112 ? -14.135 -11.612 5.849 1.00 96.88 112 ILE A O 1
ATOM 890 N N . ALA A 1 113 ? -13.432 -13.437 6.943 1.00 96.75 113 ALA A N 1
ATOM 891 C CA . ALA A 1 113 ? -14.394 -13.308 8.030 1.00 96.75 113 ALA A CA 1
ATOM 892 C C . ALA A 1 113 ? -13.952 -12.204 9.012 1.00 96.75 113 ALA A C 1
ATOM 894 O O . ALA A 1 113 ? -12.750 -12.040 9.245 1.00 96.75 113 ALA A O 1
ATOM 895 N N . PRO A 1 114 ? -14.888 -11.457 9.627 1.00 95.94 114 PRO A N 1
ATOM 896 C CA . PRO A 1 114 ? -14.547 -10.529 10.700 1.00 95.94 114 PRO A CA 1
ATOM 897 C C . PRO A 1 114 ? -13.719 -11.213 11.800 1.00 95.94 114 PRO A C 1
ATOM 899 O O . PRO A 1 114 ? -14.046 -12.313 12.239 1.00 95.94 114 PRO A O 1
ATOM 902 N N . GLY A 1 115 ? -12.652 -10.552 12.240 1.00 94.88 115 GLY A N 1
ATOM 903 C CA . GLY A 1 115 ? -11.663 -11.048 13.202 1.00 94.88 115 GLY A CA 1
ATOM 904 C C . GLY A 1 115 ? -10.401 -11.645 12.567 1.00 94.88 115 GLY A C 1
ATOM 905 O O . GLY A 1 115 ? -9.424 -11.868 13.277 1.00 94.88 115 GLY A O 1
ATOM 906 N N . GLY A 1 116 ? -10.403 -11.903 11.254 1.00 97.31 116 GLY A N 1
ATOM 907 C CA . GLY A 1 116 ? -9.266 -12.490 10.538 1.00 97.31 116 GLY A CA 1
ATOM 908 C C . GLY A 1 116 ? -8.346 -11.490 9.831 1.00 97.31 116 GLY A C 1
ATOM 909 O O . GLY A 1 116 ? -7.324 -11.904 9.281 1.00 97.31 116 GLY A O 1
ATOM 910 N N . LEU A 1 117 ? -8.673 -10.190 9.806 1.00 97.88 117 LEU A N 1
ATOM 911 C CA . LEU A 1 117 ? -7.979 -9.236 8.934 1.00 97.88 117 LEU A CA 1
ATOM 912 C C . LEU A 1 117 ? -6.528 -9.002 9.368 1.00 97.88 117 LEU A C 1
ATOM 914 O O . LEU A 1 117 ? -5.643 -8.904 8.520 1.00 97.88 117 LEU A O 1
ATOM 918 N N . GLU A 1 118 ? -6.260 -8.939 10.675 1.00 97.31 118 GLU A N 1
ATOM 919 C CA . GLU A 1 118 ? -4.901 -8.735 11.202 1.00 97.31 118 GLU A CA 1
ATOM 920 C C . GLU A 1 118 ? -3.971 -9.895 10.825 1.00 97.31 118 GLU A C 1
ATOM 922 O O . GLU A 1 118 ? -2.867 -9.671 10.324 1.00 97.31 118 GLU A O 1
ATOM 927 N N . GLN A 1 119 ? -4.444 -11.134 10.986 1.00 97.62 119 GLN A N 1
ATOM 928 C CA . GLN A 1 119 ? -3.686 -12.325 10.611 1.00 97.62 119 GLN A CA 1
ATOM 929 C C . GLN A 1 119 ? -3.456 -12.384 9.098 1.00 97.62 119 GLN A C 1
ATOM 931 O O . GLN A 1 119 ? -2.335 -12.635 8.659 1.00 97.62 119 GLN A O 1
ATOM 936 N N . TYR A 1 120 ? -4.490 -12.108 8.302 1.00 98.31 120 TYR A N 1
ATOM 937 C CA . TYR A 1 120 ? -4.379 -12.077 6.845 1.00 98.31 120 TYR A CA 1
ATOM 938 C C . TYR A 1 120 ? -3.373 -11.012 6.369 1.00 98.31 120 TYR A C 1
ATOM 940 O O . TYR A 1 120 ? -2.549 -11.262 5.485 1.00 98.31 120 TYR A O 1
ATOM 948 N N . SER A 1 121 ? -3.361 -9.846 7.022 1.00 98.38 121 SER A N 1
ATOM 949 C CA . SER A 1 121 ? -2.463 -8.738 6.678 1.00 98.38 121 SER A CA 1
ATOM 950 C C . SER A 1 121 ? -0.982 -9.095 6.793 1.00 98.38 121 SER A C 1
ATOM 952 O O . SER A 1 121 ? -0.161 -8.526 6.073 1.00 98.38 121 SER A O 1
ATOM 954 N N . ALA A 1 122 ? -0.632 -10.063 7.647 1.00 97.50 122 ALA A N 1
ATOM 955 C CA . ALA A 1 122 ? 0.740 -10.529 7.804 1.00 97.50 122 ALA A CA 1
ATOM 956 C C . ALA A 1 122 ? 1.328 -11.130 6.515 1.00 97.50 122 ALA A C 1
ATOM 958 O O . ALA A 1 122 ? 2.529 -10.987 6.297 1.00 97.50 122 ALA A O 1
ATOM 959 N N . GLY A 1 123 ? 0.503 -11.778 5.683 1.00 97.75 123 GLY A N 1
ATOM 960 C CA . GLY A 1 123 ? 0.914 -12.345 4.393 1.00 97.75 123 GLY A CA 1
ATOM 961 C C . GLY A 1 123 ? 0.553 -11.472 3.189 1.00 97.75 123 GLY A C 1
ATOM 962 O O . GLY A 1 123 ? 1.252 -11.497 2.179 1.00 97.75 123 GLY A O 1
ATOM 963 N N . ALA A 1 124 ? -0.507 -10.669 3.293 1.00 98.56 124 ALA A N 1
ATOM 964 C CA . ALA A 1 124 ? -0.986 -9.852 2.182 1.00 98.56 124 ALA A CA 1
ATOM 965 C C . ALA A 1 124 ? -0.148 -8.593 1.931 1.00 98.56 124 ALA A C 1
ATOM 967 O O . ALA A 1 124 ? 0.119 -8.262 0.777 1.00 98.56 124 ALA A O 1
ATOM 968 N N . LEU A 1 125 ? 0.306 -7.903 2.984 1.00 98.62 125 LEU A N 1
ATOM 969 C CA . LEU A 1 125 ? 1.129 -6.705 2.813 1.00 98.62 125 LEU A CA 1
ATOM 970 C C . LEU A 1 125 ? 2.440 -7.005 2.053 1.00 98.62 125 LEU A C 1
ATOM 972 O O . LEU A 1 125 ? 2.679 -6.330 1.051 1.00 98.62 125 LEU A O 1
ATOM 976 N N . PRO A 1 126 ? 3.219 -8.056 2.397 1.00 97.75 126 PRO A N 1
ATOM 977 C CA . PRO A 1 126 ? 4.415 -8.421 1.635 1.00 97.75 126 PRO A CA 1
ATOM 978 C C . PRO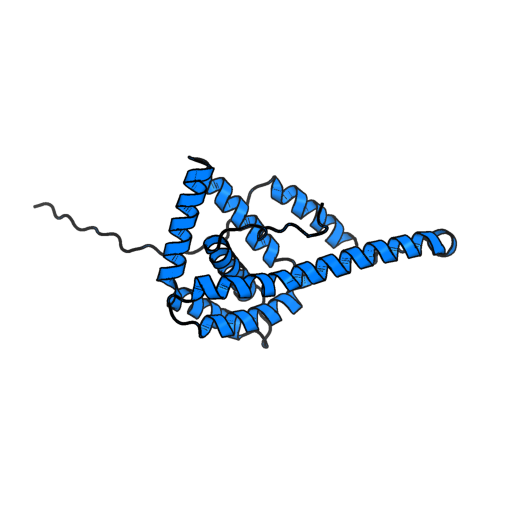 A 1 126 ? 4.171 -8.686 0.144 1.00 97.75 126 PRO A C 1
ATOM 980 O O . PRO A 1 126 ? 5.060 -8.441 -0.667 1.00 97.75 126 PRO A O 1
ATOM 983 N N . ARG A 1 127 ? 2.976 -9.157 -0.246 1.00 98.38 127 ARG A N 1
ATOM 984 C CA . ARG A 1 127 ? 2.626 -9.355 -1.664 1.00 98.38 127 ARG A CA 1
ATOM 985 C C . ARG A 1 127 ? 2.529 -8.028 -2.410 1.00 98.38 127 ARG A C 1
ATOM 987 O O . ARG A 1 127 ? 3.044 -7.930 -3.518 1.00 98.38 127 ARG A O 1
ATOM 994 N N . LEU A 1 128 ? 1.928 -7.004 -1.798 1.00 98.56 128 LEU A N 1
ATOM 995 C CA . LEU A 1 128 ? 1.919 -5.655 -2.374 1.00 98.56 128 LEU A CA 1
ATOM 996 C C . LEU A 1 128 ? 3.339 -5.082 -2.441 1.00 98.56 128 LEU A C 1
ATOM 998 O O . LEU A 1 128 ? 3.720 -4.521 -3.462 1.00 98.56 128 LEU A O 1
ATOM 1002 N N . GLU A 1 129 ? 4.131 -5.251 -1.379 1.00 97.12 129 GLU A N 1
ATOM 1003 C CA . GLU A 1 129 ? 5.511 -4.749 -1.307 1.00 97.12 129 GLU A CA 1
ATOM 1004 C C . GLU A 1 129 ? 6.443 -5.385 -2.339 1.00 97.12 129 GLU A C 1
ATOM 1006 O O . GLU A 1 129 ? 7.299 -4.699 -2.898 1.00 97.12 129 GLU A O 1
ATOM 1011 N N . ALA A 1 130 ? 6.251 -6.671 -2.644 1.00 96.62 130 ALA A N 1
ATOM 1012 C CA . ALA A 1 130 ? 7.078 -7.400 -3.600 1.00 96.62 130 ALA A CA 1
ATOM 1013 C C . ALA A 1 130 ? 7.138 -6.723 -4.980 1.00 96.62 130 ALA A C 1
ATOM 1015 O O . ALA A 1 130 ? 8.172 -6.803 -5.642 1.00 96.62 130 ALA A O 1
ATOM 1016 N N . VAL A 1 131 ? 6.079 -6.011 -5.387 1.00 97.88 131 VAL A N 1
ATOM 1017 C CA . VAL A 1 131 ? 6.048 -5.234 -6.638 1.00 97.88 131 VAL A CA 1
ATOM 1018 C C . VAL A 1 131 ? 7.081 -4.100 -6.616 1.00 97.88 131 VAL A C 1
ATOM 1020 O O . VAL A 1 131 ? 7.816 -3.885 -7.578 1.00 97.88 131 VAL A O 1
ATOM 1023 N N . PHE A 1 132 ? 7.164 -3.375 -5.503 1.00 95.50 132 PHE A N 1
ATOM 1024 C CA . PHE A 1 132 ? 8.087 -2.252 -5.347 1.00 95.50 132 PHE A CA 1
ATOM 1025 C C . PHE A 1 132 ? 9.525 -2.754 -5.193 1.00 95.50 132 PHE A C 1
ATOM 1027 O O . PHE A 1 132 ? 10.442 -2.195 -5.795 1.00 95.50 132 PHE A O 1
ATOM 1034 N N . GLU A 1 133 ? 9.722 -3.845 -4.452 1.00 92.69 133 GLU A N 1
ATOM 1035 C CA . GLU A 1 133 ? 11.034 -4.483 -4.321 1.00 92.69 133 GLU A CA 1
ATOM 1036 C C . GLU A 1 133 ? 11.556 -5.038 -5.652 1.00 92.69 133 GLU A C 1
ATOM 1038 O O . GLU A 1 133 ? 12.747 -4.916 -5.941 1.00 92.69 133 GLU A O 1
ATOM 1043 N N . ASP A 1 134 ? 10.692 -5.622 -6.490 1.00 94.38 134 ASP A N 1
ATOM 1044 C CA . ASP A 1 134 ? 11.064 -6.060 -7.840 1.00 94.38 134 ASP A CA 1
ATOM 1045 C C . ASP A 1 134 ? 11.482 -4.893 -8.734 1.00 94.38 134 ASP A C 1
ATOM 1047 O O . ASP A 1 134 ? 12.539 -4.957 -9.372 1.00 94.38 134 ASP A O 1
ATOM 1051 N N . PHE A 1 135 ? 10.720 -3.797 -8.713 1.00 94.31 135 PHE A N 1
ATOM 1052 C CA . PHE A 1 135 ? 11.077 -2.592 -9.452 1.00 94.31 135 PHE A CA 1
ATOM 1053 C C . PHE A 1 135 ? 12.458 -2.071 -9.046 1.00 94.31 135 PHE A C 1
ATOM 1055 O O . PHE A 1 135 ? 13.317 -1.868 -9.907 1.00 94.31 135 PHE A O 1
ATOM 1062 N N . PHE A 1 136 ? 12.708 -1.888 -7.747 1.00 90.38 136 PHE A N 1
ATOM 1063 C CA . PHE A 1 136 ? 13.988 -1.344 -7.303 1.00 90.38 136 PHE A CA 1
ATOM 1064 C C . PHE A 1 136 ? 15.152 -2.310 -7.528 1.00 90.38 136 PHE A C 1
ATOM 1066 O O . PHE A 1 136 ? 16.226 -1.863 -7.927 1.00 90.38 136 PHE A O 1
ATOM 1073 N N . ARG A 1 137 ? 14.949 -3.623 -7.357 1.00 91.38 137 ARG A N 1
ATOM 1074 C CA . ARG A 1 137 ? 15.958 -4.635 -7.705 1.00 91.38 137 ARG A CA 1
ATOM 1075 C C . ARG A 1 137 ? 16.329 -4.558 -9.186 1.00 91.38 137 ARG A C 1
ATOM 1077 O O . ARG A 1 137 ? 17.511 -4.561 -9.529 1.00 91.38 137 ARG A O 1
ATOM 1084 N N . THR A 1 138 ? 15.331 -4.467 -10.060 1.00 91.31 138 THR A N 1
ATOM 1085 C CA . THR A 1 138 ? 15.540 -4.355 -11.509 1.00 91.31 138 THR A CA 1
ATOM 1086 C C . THR A 1 138 ? 16.230 -3.039 -11.867 1.00 91.31 138 THR A C 1
ATOM 1088 O O . THR A 1 138 ? 17.158 -3.024 -12.674 1.00 91.31 138 THR A O 1
ATOM 1091 N N . TYR A 1 139 ? 15.842 -1.937 -11.226 1.00 89.81 139 TYR A N 1
ATOM 1092 C CA . TYR A 1 139 ? 16.460 -0.630 -11.435 1.00 89.81 139 TYR A CA 1
ATOM 1093 C C . TYR A 1 139 ? 17.929 -0.594 -10.987 1.00 89.81 139 TYR A C 1
ATOM 1095 O O . TYR A 1 139 ? 18.788 -0.072 -11.698 1.00 89.81 139 TYR A O 1
ATOM 1103 N N . GLU A 1 140 ? 18.252 -1.186 -9.839 1.00 90.00 140 GLU A N 1
ATOM 1104 C CA . GLU A 1 140 ? 19.635 -1.303 -9.369 1.00 90.00 140 GLU A CA 1
ATOM 1105 C C . GLU A 1 140 ? 20.476 -2.158 -10.308 1.00 90.00 140 GLU A C 1
ATOM 1107 O O . GLU A 1 140 ? 21.601 -1.777 -10.642 1.00 90.00 140 GLU A O 1
ATOM 1112 N N . ARG A 1 141 ? 19.912 -3.265 -10.804 1.00 91.00 141 ARG A N 1
ATOM 1113 C CA . ARG A 1 141 ? 20.574 -4.091 -11.811 1.00 91.00 141 ARG A CA 1
ATOM 1114 C C . ARG A 1 141 ? 20.866 -3.296 -13.082 1.00 91.00 141 ARG A C 1
ATOM 1116 O O . ARG A 1 141 ? 22.004 -3.303 -13.543 1.00 91.00 141 ARG A O 1
ATOM 1123 N N . TYR A 1 142 ? 19.881 -2.552 -13.581 1.00 90.31 142 TYR A N 1
ATOM 1124 C CA . TYR A 1 142 ? 20.050 -1.668 -14.733 1.00 90.31 142 TYR A CA 1
ATOM 1125 C C . TYR A 1 142 ? 21.188 -0.661 -14.524 1.00 90.31 142 TYR A C 1
ATOM 1127 O O . TYR A 1 142 ? 22.018 -0.487 -15.410 1.00 90.31 142 TYR A O 1
ATOM 1135 N N . ARG A 1 143 ? 21.284 -0.032 -13.346 1.00 91.38 143 ARG A N 1
ATOM 1136 C CA . ARG A 1 143 ? 22.364 0.926 -13.048 1.00 91.38 143 ARG A CA 1
ATOM 1137 C C . ARG A 1 143 ? 23.750 0.284 -13.075 1.00 91.38 143 ARG A C 1
ATOM 1139 O O . ARG A 1 143 ? 24.692 0.906 -13.562 1.00 91.38 143 ARG A O 1
ATOM 1146 N N . VAL A 1 144 ? 23.878 -0.937 -12.554 1.00 92.19 144 VAL A N 1
ATOM 1147 C CA . VAL A 1 144 ? 25.136 -1.698 -12.592 1.00 92.19 144 VAL A CA 1
ATOM 1148 C C . VAL A 1 144 ? 25.500 -2.069 -14.029 1.00 92.19 144 VAL A C 1
ATOM 1150 O O . VAL A 1 144 ? 26.642 -1.866 -14.441 1.00 92.19 144 VAL A O 1
ATOM 1153 N N . ASP A 1 145 ? 24.534 -2.565 -14.802 1.00 92.00 145 ASP A N 1
ATOM 1154 C CA . ASP A 1 145 ? 24.751 -2.963 -16.194 1.00 92.00 145 ASP A CA 1
ATOM 1155 C C . ASP A 1 145 ? 25.101 -1.753 -17.079 1.00 92.00 145 ASP A C 1
ATOM 1157 O O . ASP A 1 145 ? 26.006 -1.841 -17.909 1.00 92.00 145 ASP A O 1
ATOM 1161 N N . LEU A 1 146 ? 24.462 -0.601 -16.847 1.00 90.50 146 LEU A N 1
ATOM 1162 C CA . LEU A 1 146 ? 24.762 0.658 -17.530 1.00 90.50 146 LEU A CA 1
ATOM 1163 C C . LEU A 1 146 ? 26.195 1.125 -17.246 1.00 90.50 146 LEU A C 1
ATOM 1165 O O . LEU A 1 146 ? 26.941 1.411 -18.176 1.00 90.50 146 LEU A O 1
ATOM 1169 N N . ALA A 1 147 ? 26.615 1.127 -15.977 1.00 91.44 147 ALA A N 1
ATOM 1170 C CA . ALA A 1 147 ? 27.981 1.499 -15.608 1.00 91.44 147 ALA A CA 1
ATOM 1171 C C . ALA A 1 147 ? 29.027 0.547 -16.219 1.00 91.44 147 ALA A C 1
ATOM 1173 O O . ALA A 1 147 ? 30.092 0.980 -16.666 1.00 91.44 147 ALA A O 1
ATOM 1174 N N . ALA A 1 148 ? 28.721 -0.754 -16.275 1.00 93.56 148 ALA A N 1
ATOM 1175 C CA . ALA A 1 148 ? 29.581 -1.741 -16.919 1.00 93.56 148 ALA A CA 1
ATOM 1176 C C . ALA A 1 148 ? 29.669 -1.531 -18.439 1.00 93.56 148 ALA A C 1
ATOM 1178 O O . ALA A 1 148 ? 30.743 -1.713 -19.018 1.00 93.56 148 ALA A O 1
ATOM 1179 N N . TRP A 1 149 ? 28.565 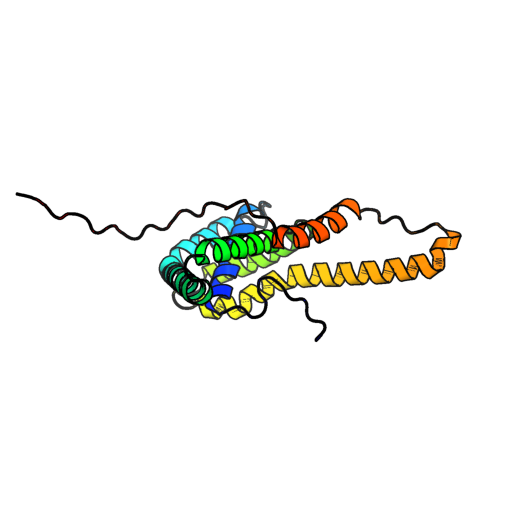-1.142 -19.082 1.00 92.38 149 TRP A N 1
ATOM 1180 C CA . TRP A 1 149 ? 28.542 -0.786 -20.498 1.00 92.38 149 TRP A CA 1
ATOM 1181 C C . TRP A 1 149 ? 29.367 0.478 -20.762 1.00 92.38 149 TRP A C 1
ATOM 1183 O O . TRP A 1 149 ? 30.258 0.447 -21.610 1.00 92.38 149 TRP A O 1
ATOM 1193 N N . ASP A 1 150 ? 29.160 1.542 -19.982 1.00 91.38 150 ASP A N 1
ATOM 1194 C CA . ASP A 1 150 ? 29.882 2.812 -20.120 1.00 91.38 150 ASP A CA 1
ATOM 1195 C C . ASP A 1 150 ? 31.392 2.622 -19.946 1.00 91.38 150 ASP A C 1
ATOM 1197 O O . ASP A 1 150 ? 32.183 3.163 -20.717 1.00 91.38 150 ASP A O 1
ATOM 1201 N N . SER A 1 151 ? 31.809 1.782 -18.995 1.00 92.44 151 SER A N 1
ATOM 1202 C CA . SER A 1 151 ? 33.225 1.463 -18.792 1.00 92.44 151 SER A CA 1
ATOM 1203 C C . SER A 1 151 ? 33.858 0.728 -19.978 1.00 92.44 151 SER A C 1
ATOM 1205 O O . SER A 1 151 ? 35.070 0.830 -20.163 1.00 92.44 151 SER A O 1
ATOM 1207 N N . ARG A 1 152 ? 33.084 -0.050 -20.744 1.00 92.50 152 ARG A N 1
ATOM 1208 C CA . ARG A 1 152 ? 33.593 -0.844 -21.877 1.00 92.50 152 ARG A CA 1
ATOM 1209 C C . ARG A 1 152 ? 33.525 -0.091 -23.197 1.00 92.50 152 ARG A C 1
ATOM 1211 O O . ARG A 1 152 ? 34.401 -0.256 -24.039 1.00 92.50 152 ARG A O 1
ATOM 1218 N N . TYR A 1 153 ? 32.470 0.689 -23.383 1.00 91.00 153 TYR A N 1
ATOM 1219 C CA . TYR A 1 153 ? 32.055 1.196 -24.686 1.00 91.00 153 TYR A CA 1
ATOM 1220 C C . TYR A 1 153 ? 31.886 2.717 -24.709 1.00 91.00 153 TYR A C 1
ATOM 1222 O O . TYR A 1 153 ? 31.844 3.297 -25.794 1.00 91.00 153 TYR A O 1
ATOM 1230 N N . GLY A 1 154 ? 31.870 3.381 -23.549 1.00 87.94 154 GLY A N 1
ATOM 1231 C CA . GLY A 1 154 ? 31.622 4.819 -23.440 1.00 87.94 154 GLY A CA 1
ATOM 1232 C C . GLY A 1 154 ? 32.664 5.685 -24.151 1.00 87.94 154 GLY A C 1
ATOM 1233 O O . GLY A 1 154 ? 32.321 6.719 -24.714 1.00 87.94 154 GLY A O 1
ATOM 1234 N N . ALA A 1 155 ? 33.924 5.241 -24.213 1.00 86.31 155 ALA A N 1
ATOM 1235 C CA . ALA A 1 155 ? 34.972 5.934 -24.968 1.00 86.31 155 ALA A CA 1
ATOM 1236 C C . ALA A 1 155 ? 34.785 5.840 -26.496 1.00 86.31 155 ALA A C 1
ATOM 1238 O O . ALA A 1 155 ? 35.266 6.701 -27.226 1.00 86.31 155 ALA A O 1
ATOM 1239 N N . THR A 1 156 ? 34.104 4.798 -26.984 1.00 88.94 156 THR A N 1
ATOM 1240 C CA . THR A 1 156 ? 33.919 4.532 -28.420 1.00 88.94 156 THR A CA 1
ATOM 1241 C C . THR A 1 156 ? 32.595 5.077 -28.942 1.00 88.94 156 THR A C 1
ATOM 1243 O O . THR A 1 156 ? 32.553 5.633 -30.034 1.00 88.94 156 THR A O 1
ATOM 1246 N N . TYR A 1 157 ? 31.518 4.923 -28.173 1.00 84.75 157 TYR A N 1
ATOM 1247 C CA . TYR A 1 157 ? 30.154 5.240 -28.609 1.00 84.75 157 TYR A CA 1
ATOM 1248 C C . TYR A 1 157 ? 29.541 6.436 -27.862 1.00 84.75 157 TYR A C 1
ATOM 1250 O O . TYR A 1 157 ? 28.386 6.780 -28.104 1.00 84.75 157 TYR A O 1
ATOM 1258 N N . GLY A 1 158 ? 30.310 7.080 -26.976 1.00 80.50 158 GLY A N 1
ATOM 1259 C CA . GLY A 1 158 ? 29.788 8.018 -25.984 1.00 80.50 158 GLY A CA 1
ATOM 1260 C C . GLY A 1 158 ? 29.127 7.281 -24.818 1.00 80.50 158 GLY A C 1
ATOM 1261 O O . GLY A 1 158 ? 28.736 6.120 -24.946 1.00 80.50 158 GLY A O 1
ATOM 1262 N N . SER A 1 159 ? 29.012 7.937 -23.661 1.00 75.12 159 SER A N 1
ATOM 1263 C CA . SER A 1 159 ? 28.245 7.385 -22.538 1.00 75.12 159 SER A CA 1
ATOM 1264 C C . SER A 1 159 ? 26.806 7.125 -22.972 1.00 75.12 159 SER A C 1
ATOM 1266 O O . SER A 1 159 ? 26.211 7.952 -23.671 1.00 75.12 159 SER A O 1
ATOM 1268 N N . ALA A 1 160 ? 26.237 6.001 -22.546 1.00 70.56 160 ALA A N 1
ATOM 1269 C CA . ALA A 1 160 ? 24.846 5.685 -22.791 1.00 70.56 160 ALA A CA 1
ATOM 1270 C C . ALA A 1 160 ? 24.016 6.725 -22.043 1.00 70.56 160 ALA A C 1
ATOM 1272 O O . ALA A 1 160 ? 23.836 6.655 -20.827 1.00 70.56 160 ALA A O 1
ATOM 1273 N N . LEU A 1 161 ? 23.536 7.739 -22.771 1.00 58.50 161 LEU A N 1
ATOM 1274 C CA . LEU A 1 161 ? 22.596 8.694 -22.212 1.00 58.50 161 LEU A CA 1
ATOM 1275 C C . LEU A 1 161 ? 21.395 7.883 -21.725 1.00 58.50 161 LEU A C 1
ATOM 1277 O O . LEU A 1 161 ? 20.770 7.184 -22.528 1.00 58.50 161 LEU A O 1
ATOM 1281 N N . PRO A 1 162 ? 21.059 7.931 -20.429 1.00 55.66 162 PRO A N 1
ATOM 1282 C CA . PRO A 1 162 ? 19.895 7.219 -19.953 1.00 55.66 162 PRO A CA 1
ATOM 1283 C C . PRO A 1 162 ? 18.670 7.853 -20.616 1.00 55.66 162 PRO A C 1
ATOM 1285 O O . PRO A 1 162 ? 18.300 8.982 -20.297 1.00 55.66 162 PRO A O 1
ATOM 1288 N N . VAL A 1 163 ? 18.029 7.113 -21.527 1.00 48.50 163 VAL A N 1
ATOM 1289 C CA . VAL A 1 163 ? 16.858 7.552 -22.314 1.00 48.50 163 VAL A CA 1
ATOM 1290 C C . VAL A 1 163 ? 15.668 7.975 -21.426 1.00 48.50 163 VAL A C 1
ATOM 1292 O O . VAL A 1 163 ? 14.716 8.573 -21.912 1.00 48.50 163 VAL A O 1
ATOM 1295 N N . ALA A 1 164 ? 15.729 7.776 -20.104 1.00 45.38 164 ALA A N 1
ATOM 1296 C CA . ALA A 1 164 ? 14.738 8.293 -19.163 1.00 45.38 164 ALA A CA 1
ATOM 1297 C C . ALA A 1 164 ? 15.274 8.504 -17.725 1.00 45.38 164 ALA A C 1
ATOM 1299 O O . ALA A 1 164 ? 14.630 8.076 -16.773 1.00 45.38 164 ALA A O 1
ATOM 1300 N N . ALA A 1 165 ? 16.434 9.140 -17.501 1.00 46.78 165 ALA A N 1
ATOM 1301 C CA . ALA A 1 165 ? 16.884 9.412 -16.113 1.00 46.78 165 ALA A CA 1
ATOM 1302 C C . ALA A 1 165 ? 16.235 10.633 -15.441 1.00 46.78 165 ALA A C 1
ATOM 1304 O O . ALA A 1 165 ? 16.336 10.773 -14.223 1.00 46.78 165 ALA A O 1
ATOM 1305 N N . GLN A 1 166 ? 15.558 11.507 -16.189 1.00 40.66 166 GLN A N 1
ATOM 1306 C CA . GLN A 1 166 ? 14.939 12.703 -15.603 1.00 40.66 166 GLN A CA 1
ATOM 1307 C C . GLN A 1 166 ? 13.883 12.380 -14.519 1.00 40.66 166 GLN A C 1
ATOM 1309 O O . GLN A 1 166 ? 13.932 13.012 -13.465 1.00 40.66 166 GLN A O 1
ATOM 1314 N N . PRO A 1 167 ? 12.994 11.372 -14.672 1.00 48.22 167 PRO A N 1
ATOM 1315 C CA . PRO A 1 167 ? 11.994 11.077 -13.647 1.00 48.22 167 PRO A CA 1
ATOM 1316 C C . PRO A 1 167 ? 12.580 10.354 -12.426 1.00 48.22 167 PRO A C 1
ATOM 1318 O O . PRO A 1 167 ? 12.149 10.600 -11.305 1.00 48.22 167 PRO A O 1
ATOM 1321 N N . VAL A 1 168 ? 13.565 9.463 -12.608 1.00 50.16 168 VAL A N 1
ATOM 1322 C CA . VAL A 1 168 ? 14.016 8.554 -11.533 1.00 50.16 168 VAL A CA 1
ATOM 1323 C C . VAL A 1 168 ? 15.019 9.219 -10.586 1.00 50.16 168 VAL A C 1
ATOM 1325 O O . VAL A 1 168 ? 14.968 9.000 -9.378 1.00 50.16 168 VAL A O 1
ATOM 1328 N N . VAL A 1 169 ? 15.879 10.107 -11.103 1.00 47.84 169 VAL A N 1
ATOM 1329 C CA . VAL A 1 169 ? 16.786 10.919 -10.269 1.00 47.84 169 VAL A CA 1
ATOM 1330 C C . VAL A 1 169 ? 15.996 11.926 -9.424 1.00 47.84 169 VAL A C 1
ATOM 1332 O O . VAL A 1 169 ? 16.334 12.153 -8.260 1.00 47.84 169 VAL A O 1
ATOM 1335 N N . GLN A 1 170 ? 14.906 12.483 -9.969 1.00 48.03 170 GLN A N 1
ATOM 1336 C CA . GLN A 1 170 ? 13.967 13.300 -9.197 1.00 48.03 170 GLN A CA 1
ATOM 1337 C C . GLN A 1 170 ? 13.274 12.491 -8.104 1.00 48.03 170 GLN A C 1
ATOM 1339 O O . GLN A 1 170 ? 13.127 12.995 -6.996 1.00 48.03 170 GLN A O 1
ATOM 1344 N N . LEU A 1 171 ? 12.910 11.240 -8.381 1.00 50.28 171 LEU A N 1
ATOM 1345 C CA . LEU A 1 171 ? 12.206 10.385 -7.436 1.00 50.28 171 LEU A CA 1
ATOM 1346 C C . LEU A 1 171 ? 13.074 9.979 -6.229 1.00 50.28 171 LEU A C 1
ATOM 1348 O O . LEU A 1 171 ? 12.614 10.064 -5.091 1.00 50.28 171 LEU A O 1
ATOM 1352 N N . ASP A 1 172 ? 14.348 9.629 -6.452 1.00 49.16 172 ASP A N 1
ATOM 1353 C CA . ASP A 1 172 ? 15.323 9.351 -5.382 1.00 49.16 172 ASP A CA 1
ATOM 1354 C C . ASP A 1 172 ? 15.569 10.584 -4.490 1.00 49.16 172 ASP A C 1
ATOM 1356 O O . ASP A 1 172 ? 15.762 10.462 -3.275 1.00 49.16 172 ASP A O 1
ATOM 1360 N N . ALA A 1 173 ? 15.573 11.783 -5.083 1.00 47.81 173 ALA A N 1
ATOM 1361 C CA . ALA A 1 173 ? 15.697 13.046 -4.359 1.00 47.81 173 ALA A CA 1
ATOM 1362 C C . ALA A 1 173 ? 14.406 13.400 -3.598 1.00 47.81 173 ALA A C 1
ATOM 1364 O O . ALA A 1 173 ? 14.480 13.798 -2.435 1.00 47.81 173 ALA A O 1
ATOM 1365 N N . GLN A 1 174 ? 13.234 13.183 -4.204 1.00 45.66 174 GLN A N 1
ATOM 1366 C CA . GLN A 1 174 ? 11.924 13.374 -3.575 1.00 45.66 174 GLN A CA 1
ATOM 1367 C C . GLN A 1 174 ? 11.737 12.451 -2.374 1.00 45.66 174 GLN A C 1
ATOM 1369 O O . GLN A 1 174 ? 11.276 12.904 -1.333 1.00 45.66 174 GLN A O 1
ATOM 1374 N N . TYR A 1 175 ? 12.148 11.184 -2.468 1.00 48.28 175 TYR A N 1
ATOM 1375 C CA . TYR A 1 175 ? 12.072 10.242 -1.349 1.00 48.28 175 TYR A CA 1
ATOM 1376 C C . TYR A 1 175 ? 12.975 10.633 -0.180 1.00 48.28 175 TYR A C 1
ATOM 1378 O O . TYR A 1 175 ? 12.574 10.523 0.979 1.00 48.28 175 TYR A O 1
ATOM 1386 N N . ARG A 1 176 ? 14.177 11.146 -0.470 1.00 45.75 176 ARG A N 1
ATOM 1387 C CA . ARG A 1 176 ? 15.079 11.680 0.560 1.00 45.75 176 ARG A CA 1
ATOM 1388 C C . ARG A 1 176 ? 14.547 12.973 1.188 1.00 45.75 176 ARG A C 1
ATOM 1390 O O . ARG A 1 176 ? 14.688 13.150 2.394 1.00 45.75 176 ARG A O 1
ATOM 1397 N N . GLN A 1 177 ? 13.896 13.843 0.412 1.00 38.22 177 GLN A N 1
ATOM 1398 C CA . GLN A 1 177 ? 13.333 15.118 0.886 1.00 38.22 177 GLN A CA 1
ATOM 1399 C C . GLN A 1 177 ? 11.975 14.973 1.596 1.00 38.22 177 GLN A C 1
ATOM 1401 O O . GLN A 1 177 ? 11.716 15.697 2.558 1.00 38.22 177 GLN A O 1
ATOM 1406 N N . ALA A 1 178 ? 11.132 14.011 1.210 1.00 44.59 178 ALA A N 1
ATOM 1407 C CA . ALA A 1 178 ? 9.881 13.670 1.901 1.00 44.59 178 ALA A CA 1
ATOM 1408 C C . ALA A 1 178 ? 10.123 13.064 3.299 1.00 44.59 178 ALA A C 1
ATOM 1410 O O . ALA A 1 178 ? 9.218 13.014 4.130 1.00 44.59 178 ALA A O 1
ATOM 1411 N N . GLY A 1 179 ? 11.359 12.649 3.599 1.00 40.22 179 GLY A N 1
ATOM 1412 C CA . GLY A 1 179 ? 11.818 12.381 4.964 1.00 40.22 179 GLY A CA 1
ATOM 1413 C C . GLY A 1 179 ? 11.966 13.638 5.836 1.00 40.22 179 GLY A C 1
ATOM 1414 O O . GLY A 1 179 ? 12.055 13.507 7.054 1.00 40.22 179 GLY A O 1
ATOM 1415 N N . SER A 1 180 ? 11.964 14.836 5.236 1.00 44.28 180 SER A N 1
ATOM 1416 C CA . SER A 1 180 ? 12.249 16.126 5.890 1.00 44.28 180 SER A CA 1
ATOM 1417 C C . SER A 1 180 ? 11.200 17.235 5.694 1.00 44.28 180 SER A C 1
ATOM 1419 O O . SER A 1 180 ? 11.309 18.270 6.344 1.00 44.28 180 SER A O 1
ATOM 1421 N N . GLY A 1 181 ? 10.187 17.059 4.838 1.00 30.78 181 GLY A N 1
ATOM 1422 C CA . GLY A 1 181 ? 9.228 18.117 4.491 1.00 30.78 181 GLY A CA 1
ATOM 1423 C C . GLY A 1 181 ? 7.780 17.641 4.539 1.00 30.78 181 GLY A C 1
ATOM 1424 O O . GLY A 1 181 ? 7.424 16.668 3.879 1.00 30.78 181 GLY A O 1
ATOM 1425 N N . GLY A 1 182 ? 6.957 18.318 5.342 1.00 44.50 182 GLY A N 1
ATOM 1426 C CA . GLY A 1 182 ? 5.542 18.004 5.517 1.00 44.50 182 GLY A CA 1
ATOM 1427 C C . GLY A 1 182 ? 4.657 18.403 4.333 1.00 44.50 182 GLY A C 1
ATOM 1428 O O . GLY A 1 182 ? 4.944 19.362 3.621 1.00 44.50 182 GLY A O 1
ATOM 1429 N N . GLY A 1 183 ? 3.527 17.699 4.216 1.00 34.97 183 GLY A N 1
ATOM 1430 C CA . GLY A 1 183 ? 2.308 18.208 3.586 1.00 34.97 183 GLY A CA 1
ATOM 1431 C C . GLY A 1 183 ? 1.821 17.452 2.349 1.00 34.97 183 GLY A C 1
ATOM 1432 O O . GLY A 1 183 ? 2.246 17.737 1.236 1.00 34.97 183 GLY A O 1
ATOM 1433 N N . SER A 1 184 ? 0.836 16.572 2.539 1.00 31.73 184 SER A N 1
ATOM 1434 C CA . SER A 1 184 ? -0.521 16.698 1.968 1.00 31.73 184 SER A CA 1
ATOM 1435 C C . SER A 1 184 ? -1.367 15.548 2.513 1.00 31.73 184 SER A C 1
ATOM 1437 O O . SER A 1 184 ? -1.267 14.411 2.062 1.00 31.73 184 SER A O 1
ATOM 1439 N N . ALA A 1 185 ? -2.152 15.839 3.550 1.00 34.00 185 ALA A N 1
ATOM 1440 C CA . ALA A 1 185 ? -3.054 14.874 4.155 1.00 34.00 185 ALA A CA 1
ATOM 1441 C C . ALA A 1 185 ? -4.208 14.581 3.187 1.00 34.00 185 ALA A C 1
ATOM 1443 O O . ALA A 1 185 ? -5.031 15.455 2.917 1.00 34.00 185 ALA A O 1
ATOM 1444 N N . ALA A 1 186 ? -4.285 13.347 2.688 1.00 34.31 186 ALA A N 1
ATOM 1445 C CA . ALA A 1 186 ? -5.549 12.816 2.204 1.00 34.31 186 ALA A CA 1
ATOM 1446 C C . ALA A 1 186 ? -6.489 12.730 3.415 1.00 34.31 186 ALA A C 1
ATOM 1448 O O . ALA A 1 186 ? -6.232 11.989 4.366 1.00 34.31 186 ALA A O 1
ATOM 1449 N N . THR A 1 187 ? -7.534 13.554 3.423 1.00 30.84 187 THR A N 1
ATOM 1450 C CA . THR A 1 187 ? -8.564 13.545 4.457 1.00 30.84 187 THR A CA 1
ATOM 1451 C C . THR A 1 187 ? -9.366 12.254 4.354 1.00 30.84 187 THR A C 1
ATOM 1453 O O . THR A 1 187 ? -10.230 12.100 3.494 1.00 30.84 187 THR A O 1
ATOM 1456 N N . ASP A 1 188 ? -9.083 11.313 5.250 1.00 37.81 188 ASP A N 1
ATOM 1457 C CA . ASP A 1 188 ? -9.972 10.183 5.493 1.00 37.81 188 ASP A CA 1
ATOM 1458 C C . ASP A 1 188 ? -11.250 10.687 6.184 1.00 37.81 188 ASP A C 1
ATOM 1460 O O . ASP A 1 188 ? -11.150 11.446 7.158 1.00 37.81 188 ASP A O 1
ATOM 1464 N N . PRO A 1 189 ? -12.454 10.276 5.748 1.00 31.64 189 PRO A N 1
ATOM 1465 C CA . PRO A 1 189 ? -13.658 10.530 6.515 1.00 31.64 189 PRO A CA 1
ATOM 1466 C C . PRO A 1 189 ? -13.520 9.825 7.862 1.00 31.64 189 PRO A C 1
ATOM 1468 O O . PRO A 1 189 ? -13.404 8.602 7.962 1.00 31.64 189 PRO A O 1
ATOM 1471 N N . SER A 1 190 ? -13.508 10.634 8.914 1.00 32.38 190 SER A N 1
ATOM 1472 C CA . SER A 1 190 ? -13.538 10.182 10.293 1.00 32.38 190 SER A CA 1
ATOM 1473 C C . SER A 1 190 ? -14.768 9.292 10.457 1.00 32.38 190 SER A C 1
ATOM 1475 O O . SER A 1 190 ? -15.895 9.756 10.296 1.00 32.38 190 SER A O 1
ATOM 1477 N N . VAL A 1 191 ? -14.579 8.011 10.771 1.00 34.41 191 VAL A N 1
ATOM 1478 C CA . VAL A 1 191 ? -15.682 7.196 11.285 1.00 34.41 191 VAL A CA 1
ATOM 1479 C C . VAL A 1 191 ? -15.933 7.679 12.708 1.00 34.41 191 VAL A C 1
ATOM 1481 O O . VAL A 1 191 ? -15.305 7.227 13.665 1.00 34.41 191 VAL A O 1
ATOM 1484 N N . SER A 1 192 ? -16.803 8.677 12.827 1.00 33.50 192 SER A N 1
ATOM 1485 C CA . SER A 1 192 ? -17.347 9.153 14.090 1.00 33.50 192 SER A CA 1
ATOM 1486 C C . SER A 1 192 ? -18.113 8.001 14.739 1.00 33.50 192 SER A C 1
ATOM 1488 O O . SER A 1 192 ? -19.128 7.547 14.212 1.00 33.50 192 SER A O 1
ATOM 1490 N N . GLY A 1 193 ? -17.623 7.507 15.877 1.00 29.83 193 GLY A N 1
ATOM 1491 C CA . GLY A 1 193 ? -18.453 6.736 16.802 1.00 29.83 193 GLY A CA 1
ATOM 1492 C C . GLY A 1 193 ? -19.595 7.610 17.343 1.00 29.83 193 GLY A C 1
ATOM 1493 O O . GLY A 1 193 ? -19.484 8.839 17.307 1.00 29.83 193 GLY A O 1
ATOM 1494 N N . PRO A 1 194 ? -20.701 7.007 17.811 1.00 30.28 194 PRO A N 1
ATOM 1495 C CA . PRO A 1 194 ? -21.881 7.753 18.225 1.00 30.28 194 PRO A CA 1
ATOM 1496 C C . PRO A 1 194 ? -21.544 8.660 19.412 1.00 30.28 194 PRO A C 1
ATOM 1498 O O . PRO A 1 194 ? -20.960 8.221 20.401 1.00 30.28 194 PRO A O 1
ATOM 1501 N N . ALA A 1 195 ? -21.899 9.937 19.290 1.00 33.69 195 ALA A N 1
ATOM 1502 C CA . ALA A 1 195 ? -21.886 10.869 20.401 1.00 33.69 195 ALA A CA 1
ATOM 1503 C C . ALA A 1 195 ? -23.078 10.545 21.310 1.00 33.69 195 ALA A C 1
ATOM 1505 O O . ALA A 1 195 ? -24.226 10.796 20.946 1.00 33.69 195 ALA A O 1
ATOM 1506 N N . ASP A 1 196 ? -22.798 9.990 22.486 1.00 36.34 196 ASP A N 1
ATOM 1507 C CA . ASP A 1 196 ? -23.736 10.017 23.602 1.00 36.34 196 ASP A CA 1
ATOM 1508 C C . ASP A 1 196 ? -23.978 11.477 23.996 1.00 36.34 196 ASP A C 1
ATOM 1510 O O . ASP A 1 196 ? -23.059 12.200 24.387 1.00 36.34 196 ASP A O 1
ATOM 1514 N N . GLY A 1 197 ? -25.225 11.926 23.879 1.00 30.38 197 GLY A N 1
ATOM 1515 C CA . GLY A 1 197 ? -25.588 13.291 24.222 1.00 30.38 197 GLY A CA 1
ATOM 1516 C C . GLY A 1 197 ? -27.089 13.524 24.238 1.00 30.38 197 GLY A C 1
ATOM 1517 O O . GLY A 1 197 ? -27.647 13.992 23.256 1.00 30.38 197 GLY A O 1
ATOM 1518 N N . ALA A 1 198 ? -27.721 13.275 25.385 1.00 32.09 198 ALA A N 1
ATOM 1519 C CA . ALA A 1 198 ? -28.866 14.067 25.833 1.00 32.09 198 ALA A CA 1
ATOM 1520 C C . ALA A 1 198 ? -29.016 13.965 27.358 1.00 32.09 198 ALA A C 1
ATOM 1522 O O . ALA A 1 198 ? -29.717 13.112 27.896 1.00 32.09 198 ALA A O 1
ATOM 1523 N N . ARG A 1 199 ? -28.328 14.871 28.055 1.00 35.31 199 ARG A N 1
ATOM 1524 C CA . ARG A 1 199 ? -28.680 15.306 29.406 1.00 35.31 199 ARG A CA 1
ATOM 1525 C C . ARG A 1 199 ? -29.711 16.425 29.233 1.00 35.31 199 ARG A C 1
ATOM 1527 O O . ARG A 1 199 ? -29.353 17.482 28.721 1.00 35.31 199 ARG A O 1
ATOM 1534 N N . SER A 1 200 ? -30.965 16.193 29.609 1.00 31.42 200 SER A N 1
ATOM 1535 C CA . SER A 1 200 ? -31.990 17.248 29.656 1.00 31.42 200 SER A CA 1
ATOM 1536 C C . SER A 1 200 ? -31.836 18.099 30.920 1.00 31.42 200 SER A C 1
ATOM 1538 O O . SER A 1 200 ? -31.603 17.534 31.991 1.00 31.42 200 SER A O 1
ATOM 1540 N N . PRO A 1 201 ? -32.027 19.426 30.836 1.00 44.44 201 PRO A N 1
ATOM 1541 C CA . PRO A 1 201 ? -32.413 20.248 31.970 1.00 44.44 201 PRO A CA 1
ATOM 1542 C C . PRO A 1 201 ? -33.897 20.643 31.868 1.00 44.44 201 PRO A C 1
ATOM 1544 O O . PRO A 1 201 ? -34.286 21.363 30.949 1.00 44.44 201 PRO A O 1
ATOM 1547 N N . ASN A 1 202 ? -34.707 20.127 32.794 1.00 40.56 202 ASN A N 1
ATOM 1548 C CA . ASN A 1 202 ? -35.755 20.813 33.572 1.00 40.56 202 ASN A CA 1
ATOM 1549 C C . ASN A 1 202 ? -36.532 19.776 34.382 1.00 40.56 202 ASN A C 1
ATOM 1551 O O . ASN A 1 202 ? -37.081 18.842 33.756 1.00 40.56 202 ASN A O 1
#

Sequence (202 aa):
MDGQRHTVNTGISSLQRLWNLRSGLNVAALNCQRAQHAALVDNYKILLKRHSRELARANTALATEYRKAHGSSFRNVQDSYMTRVYNYFALPPTMPQFCDVALEVSSEVAQIAPGGLEQYSAGALPRLEAVFEDFFRTYERYRVDLAAWDSRYGATYGSALPVAAQPVVQLDAQYRQAGSGGGSAATDPSVSGPADGARSPN

Foldseek 3Di:
DPPDDDALPPPDDLLVLLVLLLLLLVLLLVPVPDPVLVCSVVLNVLLCVQAVVVNVVSVVVQLVVLCVVPPPCSVVVVQLSSVRSNVLSNDVVLNVVLNVLSSVLSVVSSPDHHPCSSVSSVPSSVSSVVSVVVVVVVVVVVVVVLVVCCVVCCVPPNRDDPPDPPVVVVVVVVSVCSVPDDDDDPDDPPPDDDDDDDDDDD

pLDDT: mean 83.52, std 23.27, range [29.83, 98.88]